Protein AF-A0AAW1V4U9-F1 (afdb_monomer_lite)

InterPro domains:
  IPR000967 Zinc finger, NF-X1-type [PF01422] (215-232)
  IPR000967 Zinc finger, NF-X1-type [PF01422] (268-286)
  IPR000967 Zinc finger, NF-X1-type [SM00438] (215-233)
  IPR000967 Zinc finger, NF-X1-type [SM00438] (268-287)
  IPR001841 Zinc finger, RING-type [PS50089] (108-170)
  IPR013083 Zinc finger, RING/FYVE/PHD-type [G3DSA:3.30.40.10] (103-189)
  IPR034078 Transcription factor NFX1 family [PTHR12360] (15-318)

Organism: NCBI:txid420089

Secondary structure (DSSP, 8-state):
-----PPPPPPTT-------------------THHHHHHHHHHHHHHHHHHHHHHHHHHHHHHHHHHHHHHHHHHHHHHHHHHSPPPHHHHHHHHHHHHHHSTT--B-TTT-PBPPTTS-EEE-TTT--EEEHHHHHHHHHHHHHHHHHHHHTS--SS-PPPEEE-TTT--EEEGGGS--S-B-TTSS-BSPPP-TTS-TT--SSB--PBPSS--S-B--SBS-SSPPPPP--EEEEEETTS-S--EEEEGGG-EE--SSB--PBPTTSS-B--SBS-SSSPPPP--EEEEE-TTSS-EEEEETT------S--------------

Structure (mmCIF, N/CA/C/O backbone):
data_AF-A0AAW1V4U9-F1
#
_entry.id   AF-A0AAW1V4U9-F1
#
loop_
_atom_site.group_PDB
_atom_site.id
_atom_site.type_symbol
_atom_site.label_atom_id
_atom_site.label_alt_id
_atom_site.label_comp_id
_atom_site.label_asym_id
_atom_site.label_entity_id
_atom_site.label_seq_id
_atom_site.pdbx_PDB_ins_code
_atom_site.Cartn_x
_atom_site.Cartn_y
_atom_site.Cartn_z
_atom_site.occupancy
_atom_site.B_iso_or_equiv
_atom_site.auth_seq_id
_atom_site.auth_comp_id
_atom_site.auth_asym_id
_atom_site.auth_atom_id
_atom_site.pdbx_PDB_model_num
ATOM 1 N N . MET A 1 1 ? -44.122 21.296 60.031 1.00 38.47 1 MET A N 1
ATOM 2 C CA . MET A 1 1 ? -43.586 20.509 58.896 1.00 38.47 1 MET A CA 1
ATOM 3 C C . MET A 1 1 ? -42.232 21.098 58.499 1.00 38.47 1 MET A C 1
ATOM 5 O O . MET A 1 1 ? -42.177 22.092 57.799 1.00 38.47 1 MET A O 1
ATOM 9 N N . ASN A 1 2 ? -41.176 20.748 59.235 1.00 38.84 2 ASN A N 1
ATOM 10 C CA . ASN A 1 2 ? -40.006 20.002 58.747 1.00 38.84 2 ASN A CA 1
ATOM 11 C C . ASN A 1 2 ? -39.560 20.309 57.309 1.00 38.84 2 ASN A C 1
ATOM 13 O O . ASN A 1 2 ? -40.112 19.750 56.368 1.00 38.84 2 ASN A O 1
ATOM 17 N N . ASN A 1 3 ? -38.436 21.020 57.165 1.00 36.16 3 ASN A N 1
ATOM 18 C CA . ASN A 1 3 ? -37.446 20.608 56.175 1.00 36.16 3 ASN A CA 1
ATOM 19 C C . ASN A 1 3 ? -36.016 20.861 56.680 1.00 36.16 3 ASN A C 1
ATOM 21 O O . ASN A 1 3 ? -35.619 21.985 56.973 1.00 36.16 3 ASN A O 1
ATOM 25 N N . ARG A 1 4 ? -35.266 19.766 56.840 1.00 37.62 4 ARG A N 1
ATOM 26 C CA . ARG A 1 4 ? -33.870 19.725 57.292 1.00 37.62 4 ARG A CA 1
ATOM 27 C C . ARG A 1 4 ? -32.953 20.095 56.122 1.00 37.62 4 ARG A C 1
ATOM 29 O O . ARG A 1 4 ? -32.998 19.443 55.082 1.00 37.62 4 ARG A O 1
ATOM 36 N N . HIS A 1 5 ? -32.050 21.054 56.308 1.00 42.91 5 HIS A N 1
ATOM 37 C CA . HIS A 1 5 ? -30.861 21.218 55.464 1.00 42.91 5 HIS A CA 1
ATOM 38 C C . HIS A 1 5 ? -29.619 20.775 56.248 1.00 42.91 5 HIS A C 1
ATOM 40 O O . HIS A 1 5 ? -29.347 21.264 57.341 1.00 42.91 5 HIS A O 1
ATOM 46 N N . LYS A 1 6 ? -28.898 19.785 55.704 1.00 46.75 6 LYS A N 1
ATOM 47 C CA . LYS A 1 6 ? -27.625 19.270 56.236 1.00 46.75 6 LYS A CA 1
ATOM 48 C C . LYS A 1 6 ? -26.490 20.277 55.967 1.00 46.75 6 LYS A C 1
ATOM 50 O O . LYS A 1 6 ? -26.430 20.804 54.857 1.00 46.75 6 LYS A O 1
ATOM 55 N N . PRO A 1 7 ? -25.546 20.491 56.903 1.00 45.81 7 PRO A N 1
ATOM 56 C CA . PRO A 1 7 ? -24.392 21.357 56.674 1.00 45.81 7 PRO A CA 1
ATOM 57 C C . PRO A 1 7 ? -23.284 20.661 55.859 1.00 45.81 7 PRO A C 1
ATOM 59 O O . PRO A 1 7 ? -23.007 19.471 56.031 1.00 45.81 7 PRO A O 1
ATOM 62 N N . LYS A 1 8 ? -22.641 21.431 54.967 1.00 48.03 8 LYS A N 1
ATOM 63 C CA . LYS A 1 8 ? -21.447 21.057 54.187 1.00 48.03 8 LYS A CA 1
ATOM 64 C C . LYS A 1 8 ? -20.220 20.945 55.109 1.00 48.03 8 LYS A C 1
ATOM 66 O O . LYS A 1 8 ? -20.023 21.794 55.973 1.00 48.03 8 LYS A O 1
ATOM 71 N N . LYS A 1 9 ? -19.386 19.916 54.915 1.00 44.12 9 LYS A N 1
ATOM 72 C CA . LYS A 1 9 ? -18.119 19.731 55.651 1.00 44.12 9 LYS A CA 1
ATOM 73 C C . LYS A 1 9 ? -17.062 20.755 55.190 1.00 44.12 9 LYS A C 1
ATOM 75 O O . LYS A 1 9 ? -16.967 20.985 53.984 1.00 44.12 9 LYS A O 1
ATOM 80 N N . PRO A 1 10 ? -16.262 21.342 56.100 1.00 44.38 10 PRO A N 1
ATOM 81 C CA . PRO A 1 10 ? -15.194 22.267 55.735 1.00 44.38 10 PRO A CA 1
ATOM 82 C C . PRO A 1 10 ? -13.952 21.539 55.188 1.00 44.38 10 PRO A C 1
ATOM 84 O O . PRO A 1 10 ? -13.640 20.415 55.580 1.00 44.38 10 PRO A O 1
ATOM 87 N N . ASN A 1 11 ? -13.274 22.207 54.253 1.00 43.62 11 ASN A N 1
ATOM 88 C CA . ASN A 1 11 ? -12.093 21.755 53.511 1.00 43.62 11 ASN A CA 1
ATOM 89 C C . ASN A 1 11 ? -10.848 21.640 54.433 1.00 43.62 11 ASN A C 1
ATOM 91 O O . ASN A 1 11 ? -10.626 22.565 55.217 1.00 43.62 11 ASN A O 1
ATOM 95 N N . PRO A 1 12 ? -10.015 20.576 54.357 1.00 44.22 12 PRO A N 1
ATOM 96 C CA . PRO A 1 12 ? -8.995 20.278 55.374 1.00 44.22 12 PRO A CA 1
ATOM 97 C C . PRO A 1 12 ? -7.686 21.076 55.263 1.00 44.22 12 PRO A C 1
ATOM 99 O O . PRO A 1 12 ? -6.787 20.861 56.066 1.00 44.22 12 PRO A O 1
ATOM 102 N N . TRP A 1 13 ? -7.538 21.955 54.270 1.00 40.38 13 TRP A N 1
ATOM 103 C CA . TRP A 1 13 ? -6.230 22.512 53.890 1.00 40.38 13 TRP A CA 1
ATOM 104 C C . TRP A 1 13 ? -5.968 23.958 54.316 1.00 40.38 13 TRP A C 1
ATOM 106 O O . TRP A 1 13 ? -5.066 24.597 53.786 1.00 40.38 13 TRP A O 1
ATOM 116 N N . ASN A 1 14 ? -6.715 24.492 55.285 1.00 45.38 14 ASN A N 1
ATOM 117 C CA . ASN A 1 14 ? -6.483 25.858 55.743 1.00 45.38 14 ASN A CA 1
ATOM 118 C C . ASN A 1 14 ? -6.443 25.951 57.269 1.00 45.38 14 ASN A C 1
ATOM 120 O O . ASN A 1 14 ? -7.491 25.911 57.911 1.00 45.38 14 ASN A O 1
ATOM 124 N N . LYS A 1 15 ? -5.231 26.073 57.824 1.00 38.88 15 LYS A N 1
ATOM 125 C CA . LYS A 1 15 ? -4.925 26.795 59.070 1.00 38.88 15 LYS A CA 1
ATOM 126 C C . LYS A 1 15 ? -3.413 26.988 59.178 1.00 38.88 15 LYS A C 1
ATOM 128 O O . LYS A 1 15 ? -2.681 26.115 59.629 1.00 38.88 15 LYS A O 1
ATOM 133 N N . ASN A 1 16 ? -2.982 28.156 58.724 1.00 37.47 16 ASN A N 1
ATOM 134 C CA . ASN A 1 16 ? -1.764 28.809 59.176 1.00 37.47 16 ASN A CA 1
ATOM 135 C C . ASN A 1 16 ? -2.153 29.813 60.273 1.00 37.47 16 ASN A C 1
ATOM 137 O O . ASN A 1 16 ? -3.224 30.400 60.139 1.00 37.47 16 ASN A O 1
ATOM 141 N N . THR A 1 17 ? -1.301 29.966 61.295 1.00 37.03 17 THR A N 1
ATOM 142 C CA . THR A 1 17 ? -1.151 31.060 62.292 1.00 37.03 17 THR A CA 1
ATOM 143 C C . THR A 1 17 ? -0.822 30.445 63.654 1.00 37.03 17 THR A C 1
ATOM 145 O O . THR A 1 17 ? -1.458 29.469 64.035 1.00 37.03 17 THR A O 1
ATOM 148 N N . ASP A 1 18 ? 0.012 30.978 64.531 1.00 35.62 18 ASP A N 1
ATOM 149 C CA . ASP A 1 18 ? 1.076 31.980 64.525 1.00 35.62 18 ASP A CA 1
ATOM 150 C C . ASP A 1 18 ? 1.645 31.917 65.969 1.00 35.62 18 ASP A C 1
ATOM 152 O O . ASP A 1 18 ? 0.965 31.498 66.906 1.00 35.62 18 ASP A O 1
ATOM 156 N N . SER A 1 19 ? 2.912 32.277 66.102 1.00 37.12 19 SER A N 1
ATOM 157 C CA . SER A 1 19 ? 3.730 32.583 67.287 1.00 37.12 19 SER A CA 1
ATOM 158 C C . SER A 1 19 ? 3.104 32.769 68.699 1.00 37.12 19 SER A C 1
ATOM 160 O O . SER A 1 19 ? 2.201 33.574 68.907 1.00 37.12 19 SER A O 1
ATOM 162 N N . ARG A 1 20 ? 3.749 32.172 69.729 1.00 32.84 20 ARG A N 1
ATOM 163 C CA . ARG A 1 20 ? 4.408 32.868 70.878 1.00 32.84 20 ARG A CA 1
ATOM 164 C C . ARG A 1 20 ? 5.035 31.896 71.903 1.00 32.84 20 ARG A C 1
ATOM 166 O O . ARG A 1 20 ? 4.451 30.877 72.249 1.00 32.84 20 ARG A O 1
ATOM 173 N N . GLN A 1 21 ? 6.234 32.249 72.382 1.00 37.84 21 GLN A N 1
ATOM 174 C CA . GLN A 1 21 ? 7.023 31.586 73.443 1.00 37.84 21 GLN A CA 1
ATOM 175 C C . GLN A 1 21 ? 6.424 31.787 74.856 1.00 37.84 21 GLN A C 1
ATOM 177 O O . GLN A 1 21 ? 5.598 32.686 75.032 1.00 37.84 21 GLN A O 1
ATOM 182 N N . PRO A 1 22 ? 6.901 31.041 75.882 1.00 40.88 22 PRO A N 1
ATOM 183 C CA . PRO A 1 22 ? 7.924 31.635 76.765 1.00 40.88 22 PRO A CA 1
ATOM 184 C C . PRO A 1 22 ? 9.034 30.691 77.311 1.00 40.88 22 PRO A C 1
ATOM 186 O O . PRO A 1 22 ? 8.833 29.507 77.544 1.00 40.88 22 PRO A O 1
ATOM 189 N N . ALA A 1 23 ? 10.203 31.312 77.528 1.00 34.19 23 ALA A N 1
ATOM 190 C CA . ALA A 1 23 ? 11.232 31.162 78.579 1.00 34.19 23 ALA A CA 1
ATOM 191 C C . ALA A 1 23 ? 11.779 29.789 79.076 1.00 34.19 23 ALA A C 1
ATOM 193 O O . ALA A 1 23 ? 11.154 29.073 79.844 1.00 34.19 23 ALA A O 1
ATOM 194 N N . LYS A 1 24 ? 13.065 29.576 78.737 1.00 40.16 24 LYS A N 1
ATOM 195 C CA . LYS A 1 24 ? 14.241 29.088 79.510 1.00 40.16 24 LYS A CA 1
ATOM 196 C C . LYS A 1 24 ? 14.052 28.223 80.779 1.00 40.16 24 LYS A C 1
ATOM 198 O O . LYS A 1 24 ? 13.666 28.750 81.814 1.00 40.16 24 LYS A O 1
ATOM 203 N N . THR A 1 25 ? 14.683 27.043 80.762 1.00 33.31 25 THR A N 1
ATOM 204 C CA . THR A 1 25 ? 15.708 26.605 81.743 1.00 33.31 25 THR A CA 1
ATOM 205 C C . THR A 1 25 ? 16.605 25.525 81.125 1.00 33.31 25 THR A C 1
ATOM 207 O O . THR A 1 25 ? 16.181 24.751 80.273 1.00 33.31 25 THR A O 1
ATOM 210 N N . ALA A 1 26 ? 17.884 25.548 81.496 1.00 41.25 26 ALA A N 1
ATOM 211 C CA . ALA A 1 26 ? 18.960 24.764 80.906 1.00 41.25 26 ALA A CA 1
ATOM 212 C C . ALA A 1 26 ? 19.032 23.332 81.461 1.00 41.25 26 ALA A C 1
ATOM 214 O O . ALA A 1 26 ? 18.950 23.140 82.670 1.00 41.25 26 ALA A O 1
ATOM 215 N N . ALA A 1 27 ? 19.312 22.360 80.591 1.00 34.38 27 ALA A N 1
ATOM 216 C CA . ALA A 1 27 ? 20.052 21.153 80.947 1.00 34.38 27 ALA A CA 1
ATOM 217 C C . ALA A 1 27 ? 20.747 20.594 79.698 1.00 34.38 27 ALA A C 1
ATOM 219 O O . ALA A 1 27 ? 20.169 20.462 78.623 1.00 34.38 27 ALA A O 1
ATOM 220 N N . ASN A 1 28 ? 22.033 20.340 79.872 1.00 38.31 28 ASN A N 1
ATOM 221 C CA . ASN A 1 28 ? 23.025 19.949 78.891 1.00 38.31 28 ASN A CA 1
ATOM 222 C C . ASN A 1 28 ? 22.978 18.427 78.689 1.00 38.31 28 ASN A C 1
ATOM 224 O O . ASN A 1 28 ? 23.197 17.713 79.664 1.00 38.31 28 ASN A O 1
ATOM 228 N N . THR A 1 29 ? 22.745 17.903 77.478 1.00 36.72 29 THR A N 1
ATOM 229 C CA . THR A 1 29 ? 23.246 16.562 77.108 1.00 36.72 29 THR A CA 1
ATOM 230 C C . THR A 1 29 ? 23.362 16.398 75.590 1.00 36.72 29 THR A C 1
ATOM 232 O O . THR A 1 29 ? 22.386 16.377 74.845 1.00 36.72 29 THR A O 1
ATOM 235 N N . SER A 1 30 ? 24.605 16.257 75.151 1.00 47.47 30 SER A N 1
ATOM 236 C CA . SER A 1 30 ? 25.061 15.680 73.889 1.00 47.47 30 SER A CA 1
ATOM 237 C C . SER A 1 30 ? 24.360 14.357 73.539 1.00 47.47 30 SER A C 1
ATOM 239 O O . SER A 1 30 ? 24.401 13.422 74.337 1.00 47.47 30 SER A O 1
ATOM 241 N N . GLY A 1 31 ? 23.805 14.224 72.326 1.00 39.81 31 GLY A N 1
ATOM 242 C CA . GLY A 1 31 ? 23.318 12.924 71.853 1.00 39.81 31 GLY A CA 1
ATOM 243 C C . GLY A 1 31 ? 22.657 12.899 70.471 1.00 39.81 31 GLY A C 1
ATOM 244 O O . GLY A 1 31 ? 21.506 13.286 70.311 1.00 39.81 31 GLY A O 1
ATOM 245 N N . SER A 1 32 ? 23.347 12.270 69.513 1.00 44.81 32 SER A N 1
ATOM 246 C CA . SER A 1 32 ? 22.796 11.530 68.359 1.00 44.81 32 SER A CA 1
ATOM 247 C C . SER A 1 32 ? 22.287 12.286 67.113 1.00 44.81 32 SER A C 1
ATOM 249 O O . SER A 1 32 ? 21.135 12.159 66.707 1.00 44.81 32 SER A O 1
ATOM 251 N N . ASN A 1 33 ? 23.213 12.871 66.343 1.00 49.75 33 ASN A N 1
ATOM 252 C CA . ASN A 1 33 ? 22.989 13.205 64.920 1.00 49.75 33 ASN A CA 1
ATOM 253 C C . ASN A 1 33 ? 22.906 11.955 63.996 1.00 49.75 33 ASN A C 1
ATOM 255 O O . ASN A 1 33 ? 22.923 12.051 62.777 1.00 49.75 33 ASN A O 1
ATOM 259 N N . VAL A 1 34 ? 22.829 10.752 64.581 1.00 54.25 34 VAL A N 1
ATOM 260 C CA . VAL A 1 34 ? 22.764 9.454 63.885 1.00 54.25 34 VAL A CA 1
ATOM 261 C C . VAL A 1 34 ? 21.310 9.055 63.573 1.00 54.25 34 VAL A C 1
ATOM 263 O O . VAL A 1 34 ? 21.060 8.255 62.676 1.00 54.25 34 VAL A O 1
ATOM 266 N N . SER A 1 35 ? 20.326 9.626 64.280 1.00 61.19 35 SER A N 1
ATOM 267 C CA . SER A 1 35 ? 18.928 9.165 64.239 1.00 61.19 35 SER A CA 1
ATOM 268 C C . SER A 1 35 ? 18.144 9.663 63.017 1.00 61.19 35 SER A C 1
ATOM 270 O O . SER A 1 35 ? 17.378 8.901 62.432 1.00 61.19 35 SER A O 1
ATOM 272 N N . SER A 1 36 ? 18.331 10.914 62.592 1.00 63.94 36 SER A N 1
ATOM 273 C CA . SER A 1 36 ? 17.636 11.505 61.433 1.00 63.94 36 SER A CA 1
ATOM 274 C C . SER A 1 36 ? 18.226 11.036 60.102 1.00 63.94 36 SER A C 1
ATOM 276 O O . SER A 1 36 ? 17.482 10.611 59.222 1.00 63.94 36 SER A O 1
ATOM 278 N N . GLU A 1 37 ? 19.555 11.035 59.988 1.00 79.69 37 GLU A N 1
ATOM 279 C CA . GLU A 1 37 ? 20.304 10.552 58.821 1.00 79.69 37 GLU A CA 1
ATOM 280 C C . GLU A 1 37 ? 20.004 9.069 58.537 1.00 79.69 37 GLU A C 1
ATOM 282 O O . GLU A 1 37 ? 19.750 8.675 57.399 1.00 79.69 37 GLU A O 1
ATOM 287 N N . SER A 1 38 ? 19.965 8.246 59.593 1.00 76.75 38 SER A N 1
ATOM 288 C CA . SER A 1 38 ? 19.609 6.826 59.505 1.00 76.75 38 SER A CA 1
ATOM 289 C C . SER A 1 38 ? 18.170 6.636 59.023 1.00 76.75 38 SER A C 1
ATOM 291 O O . SER A 1 38 ? 17.927 5.883 58.082 1.00 76.75 38 SER A O 1
ATOM 293 N N . LYS A 1 39 ? 17.214 7.390 59.583 1.00 82.56 39 LYS A N 1
ATOM 294 C CA . LYS A 1 39 ? 15.807 7.347 59.150 1.00 82.56 39 LYS A CA 1
ATOM 295 C C . LYS A 1 39 ? 15.631 7.790 57.697 1.00 82.56 39 LYS A C 1
ATOM 297 O O . LYS A 1 39 ? 14.819 7.204 56.985 1.00 82.56 39 LYS A O 1
ATOM 302 N N . PHE A 1 40 ? 16.394 8.785 57.246 1.00 83.50 40 PHE A N 1
ATOM 303 C CA . PHE A 1 40 ? 16.342 9.267 55.866 1.00 83.50 40 PHE A CA 1
ATOM 304 C C . PHE A 1 40 ? 16.909 8.234 54.884 1.00 83.50 40 PHE A C 1
ATOM 306 O O . PHE A 1 40 ? 16.279 7.937 53.870 1.00 83.50 40 PHE A O 1
ATOM 313 N N . LYS A 1 41 ? 18.044 7.608 55.225 1.00 86.50 41 LYS A N 1
ATOM 314 C CA . LYS A 1 41 ? 18.626 6.504 54.442 1.00 86.50 41 LYS A CA 1
ATOM 315 C C . LYS A 1 41 ? 17.699 5.293 54.385 1.00 86.50 41 LYS A C 1
ATOM 317 O O . LYS A 1 41 ? 17.564 4.677 53.331 1.00 86.50 41 LYS A O 1
ATOM 322 N N . ASP A 1 42 ? 17.017 4.978 55.482 1.00 87.62 42 ASP A N 1
ATOM 323 C CA . ASP A 1 42 ? 16.077 3.859 55.537 1.00 87.62 42 ASP A CA 1
ATOM 324 C C . ASP A 1 42 ? 14.806 4.135 54.708 1.00 87.62 42 ASP A C 1
ATOM 326 O O . ASP A 1 42 ? 14.313 3.257 53.997 1.00 87.62 42 ASP A O 1
ATOM 330 N N . ALA A 1 43 ? 14.316 5.380 54.706 1.00 83.06 43 ALA A N 1
ATOM 331 C CA . ALA A 1 43 ? 13.229 5.818 53.829 1.00 83.06 43 ALA A CA 1
ATOM 332 C C . ALA A 1 43 ? 13.636 5.801 5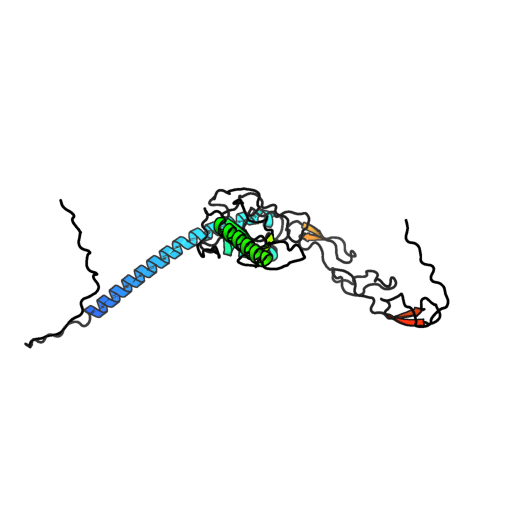2.344 1.00 83.06 43 ALA A C 1
ATOM 334 O O . ALA A 1 43 ? 12.878 5.310 51.506 1.00 83.06 43 ALA A O 1
ATOM 335 N N . GLN A 1 44 ? 14.848 6.260 52.017 1.00 86.62 44 GLN A N 1
ATOM 336 C CA . GLN A 1 44 ? 15.392 6.223 50.658 1.00 86.62 44 GLN A CA 1
ATOM 337 C C . GLN A 1 44 ? 15.547 4.785 50.155 1.00 86.62 44 GLN A C 1
ATOM 339 O O . GLN A 1 44 ? 15.163 4.487 49.026 1.00 86.62 44 GLN A O 1
ATOM 344 N N . LYS A 1 45 ? 16.040 3.876 51.003 1.00 91.81 45 LYS A N 1
ATOM 345 C CA . LYS A 1 45 ? 16.200 2.458 50.665 1.00 91.81 45 LYS A CA 1
ATOM 346 C C . LYS A 1 45 ? 14.852 1.771 50.444 1.00 91.81 45 LYS A C 1
ATOM 348 O O . LYS A 1 45 ? 14.721 0.973 49.520 1.00 91.81 45 LYS A O 1
ATOM 353 N N . LYS A 1 46 ? 13.827 2.118 51.231 1.00 88.75 46 LYS A N 1
ATOM 354 C CA . LYS A 1 46 ? 12.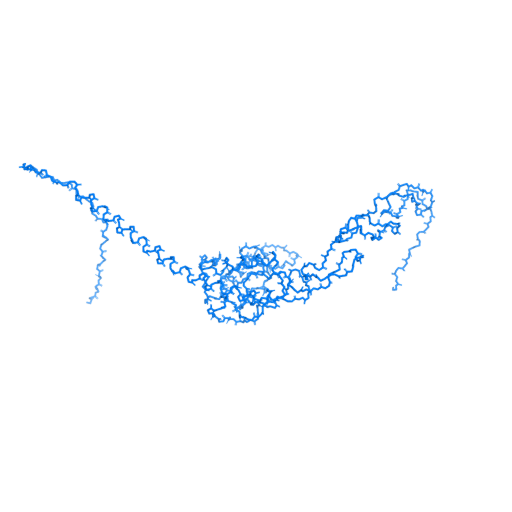449 1.630 51.032 1.00 88.75 46 LYS A CA 1
ATOM 355 C C . LYS A 1 46 ? 11.830 2.166 49.746 1.00 88.75 46 LYS A C 1
ATOM 357 O O . LYS A 1 46 ? 11.201 1.401 49.020 1.00 88.75 46 LYS A O 1
ATOM 362 N N . LEU A 1 47 ? 12.042 3.444 49.433 1.00 83.06 47 LEU A N 1
ATOM 363 C CA . LEU A 1 47 ? 11.576 4.034 48.180 1.00 83.06 47 LEU A CA 1
ATOM 364 C C . LEU A 1 47 ? 12.276 3.392 46.976 1.00 83.06 47 LEU A C 1
ATOM 366 O O . LEU A 1 47 ? 11.600 2.985 46.041 1.00 83.06 47 LEU A O 1
ATOM 370 N N . GLN A 1 48 ? 13.599 3.218 47.030 1.00 85.44 48 GLN A N 1
ATOM 371 C CA . GLN A 1 48 ? 14.369 2.531 45.989 1.00 85.44 48 GLN A CA 1
ATOM 372 C C . GLN A 1 48 ? 13.942 1.072 45.823 1.00 85.44 48 GLN A C 1
ATOM 374 O O . GLN A 1 48 ? 13.789 0.620 44.697 1.00 85.44 48 GLN A O 1
ATOM 379 N N . ALA A 1 49 ? 13.683 0.344 46.912 1.00 86.12 49 ALA A N 1
ATOM 380 C CA . ALA A 1 49 ? 13.176 -1.025 46.838 1.00 86.12 49 ALA A CA 1
ATOM 381 C C . ALA A 1 49 ? 11.756 -1.089 46.248 1.00 86.12 49 ALA A C 1
ATOM 383 O O . ALA A 1 49 ? 11.456 -1.997 45.480 1.00 86.12 49 ALA A O 1
ATOM 384 N N . SER A 1 50 ? 10.895 -0.116 46.564 1.00 80.12 50 SER A N 1
ATOM 385 C CA . SER A 1 50 ? 9.551 -0.003 45.983 1.00 80.12 50 SER A CA 1
ATOM 386 C C . SER A 1 50 ? 9.605 0.316 44.487 1.00 80.12 50 SER A C 1
ATOM 388 O O . SER A 1 50 ? 8.904 -0.313 43.698 1.00 80.12 50 SER A O 1
ATOM 390 N N . VAL A 1 51 ? 10.492 1.237 44.093 1.00 83.50 51 VAL A N 1
ATOM 391 C CA . VAL A 1 51 ? 10.772 1.573 42.691 1.00 83.50 51 VAL A CA 1
ATOM 392 C C . VAL A 1 51 ? 11.331 0.355 41.957 1.00 83.50 51 VAL A C 1
ATOM 394 O O . VAL A 1 51 ? 10.798 -0.003 40.917 1.00 83.50 51 VAL A O 1
ATOM 397 N N . GLN A 1 52 ? 12.315 -0.349 42.523 1.00 78.19 52 GLN A N 1
ATOM 398 C CA . GLN A 1 52 ? 12.884 -1.556 41.919 1.00 78.19 52 GLN A CA 1
ATOM 399 C C . GLN A 1 52 ? 11.849 -2.679 41.799 1.00 78.19 52 GLN A C 1
ATOM 401 O O . GLN A 1 52 ? 11.847 -3.410 40.814 1.00 78.19 52 GLN A O 1
ATOM 406 N N . LYS A 1 53 ? 10.946 -2.808 42.778 1.00 77.31 53 LYS A N 1
ATOM 407 C CA . LYS A 1 53 ? 9.844 -3.770 42.721 1.00 77.31 53 LYS A CA 1
ATOM 408 C C . LYS A 1 53 ? 8.847 -3.416 41.614 1.00 77.31 53 LYS A C 1
ATOM 410 O O . LYS A 1 53 ? 8.484 -4.306 40.858 1.00 77.31 53 LYS A O 1
ATOM 415 N N . HIS A 1 54 ? 8.456 -2.146 41.482 1.00 69.69 54 HIS A N 1
ATOM 416 C CA . HIS A 1 54 ? 7.566 -1.691 40.404 1.00 69.69 54 HIS A CA 1
ATOM 417 C C . HIS A 1 54 ? 8.218 -1.790 39.018 1.00 69.69 54 HIS A C 1
ATOM 419 O O . HIS A 1 54 ? 7.541 -2.150 38.062 1.00 69.69 54 HIS A O 1
ATOM 425 N N . ILE A 1 55 ? 9.522 -1.518 38.905 1.00 68.94 55 ILE A N 1
ATOM 426 C CA . ILE A 1 55 ? 10.288 -1.716 37.666 1.00 68.94 55 ILE A CA 1
ATOM 427 C C . ILE A 1 55 ? 10.319 -3.202 37.308 1.00 68.94 55 ILE A C 1
ATOM 429 O O . ILE A 1 55 ? 10.013 -3.555 36.179 1.00 68.94 55 ILE A O 1
ATOM 433 N N . LYS A 1 56 ? 10.584 -4.084 38.278 1.00 54.47 56 LYS A N 1
ATOM 434 C CA . LYS A 1 56 ? 10.612 -5.531 38.045 1.00 54.47 56 LYS A CA 1
ATOM 435 C C . LYS A 1 56 ? 9.231 -6.112 37.717 1.00 54.47 56 LYS A C 1
ATOM 437 O O . LYS A 1 56 ? 9.142 -7.013 36.896 1.00 54.47 56 LYS A O 1
ATOM 442 N N . GLU A 1 57 ? 8.156 -5.613 38.328 1.00 53.53 57 GLU A N 1
ATOM 443 C CA . GLU A 1 57 ? 6.776 -5.979 37.959 1.00 53.53 57 GLU A CA 1
ATOM 444 C C . GLU A 1 57 ? 6.421 -5.494 36.542 1.00 53.53 57 GLU A C 1
ATOM 446 O O . GLU A 1 57 ? 5.752 -6.212 35.802 1.00 53.53 57 GLU A O 1
ATOM 451 N N . TYR A 1 58 ? 6.915 -4.320 36.134 1.00 55.78 58 TYR A N 1
ATOM 452 C CA . TYR A 1 58 ? 6.769 -3.805 34.770 1.00 55.78 58 TYR A CA 1
ATOM 453 C C . TYR A 1 58 ? 7.581 -4.622 33.745 1.00 55.78 58 TYR A C 1
ATOM 455 O O . TYR A 1 58 ? 7.051 -4.979 32.697 1.00 55.78 58 TYR A O 1
ATOM 463 N N . GLU A 1 59 ? 8.828 -4.987 34.060 1.00 48.78 59 GLU A N 1
ATOM 464 C CA . GLU A 1 59 ? 9.705 -5.812 33.211 1.00 48.78 59 GLU A CA 1
ATOM 465 C C . GLU A 1 59 ? 9.206 -7.262 33.100 1.00 48.78 59 GLU A C 1
ATOM 467 O O . GLU A 1 59 ? 9.077 -7.789 31.999 1.00 48.78 59 GLU A O 1
ATOM 472 N N . SER A 1 60 ? 8.803 -7.883 34.212 1.00 40.88 60 SER A N 1
ATOM 473 C CA . SER A 1 60 ? 8.308 -9.268 34.228 1.00 40.88 60 SER A CA 1
ATOM 474 C C . SER A 1 60 ? 6.951 -9.435 33.530 1.00 40.88 60 SER A C 1
ATOM 476 O O . SER A 1 60 ? 6.622 -10.536 33.106 1.00 40.88 60 SER A O 1
ATOM 478 N N . SER A 1 61 ? 6.162 -8.364 33.392 1.00 41.56 61 SER A N 1
ATOM 479 C CA . SER A 1 61 ? 4.946 -8.344 32.565 1.00 41.56 61 SER A CA 1
ATOM 480 C C . SER A 1 61 ? 5.237 -8.032 31.090 1.00 41.56 61 SER A C 1
ATOM 482 O O . SER A 1 61 ? 4.402 -8.323 30.236 1.00 41.56 61 SER A O 1
ATOM 484 N N . SER A 1 62 ? 6.385 -7.418 30.792 1.00 46.66 62 SER A N 1
ATOM 485 C CA . SER A 1 62 ? 6.788 -6.995 29.448 1.00 46.66 62 SER A CA 1
ATOM 486 C C . SER A 1 62 ? 7.383 -8.144 28.631 1.00 46.66 62 SER A C 1
ATOM 488 O O . SER A 1 62 ? 7.158 -8.207 27.425 1.00 46.66 62 SER A O 1
ATOM 490 N N . GLU A 1 63 ? 8.127 -9.054 29.262 1.00 48.03 63 GLU A N 1
ATOM 491 C CA . GLU A 1 63 ? 8.802 -10.166 28.570 1.00 48.03 63 GLU A CA 1
ATOM 492 C C . GLU A 1 63 ? 7.806 -11.215 28.034 1.00 48.03 63 GLU A C 1
ATOM 494 O O . GLU A 1 63 ? 7.940 -11.696 26.910 1.00 48.03 63 GLU A O 1
ATOM 499 N N . GLU A 1 64 ? 6.747 -11.512 28.789 1.00 50.16 64 GLU A N 1
ATOM 500 C CA . GLU A 1 64 ? 5.706 -12.484 28.415 1.00 50.16 64 GLU A CA 1
ATOM 501 C C . GLU A 1 64 ? 4.858 -11.996 27.216 1.00 50.16 64 GLU A C 1
ATOM 503 O O . GLU A 1 64 ? 4.497 -12.765 26.315 1.00 50.16 64 GLU A O 1
ATOM 508 N N . GLU A 1 65 ? 4.549 -10.692 27.168 1.00 56.16 65 GLU A N 1
ATOM 509 C CA . GLU A 1 65 ? 3.787 -10.091 26.066 1.00 56.16 65 GLU A CA 1
ATOM 510 C C . GLU A 1 65 ? 4.613 -9.998 24.771 1.00 56.16 65 GLU A C 1
ATOM 512 O O . GLU A 1 65 ? 4.062 -10.190 23.678 1.00 56.16 65 GLU A O 1
ATOM 517 N N . ASP A 1 66 ? 5.927 -9.782 24.871 1.00 61.62 66 ASP A N 1
ATOM 518 C CA . ASP A 1 66 ? 6.842 -9.714 23.724 1.00 61.62 66 ASP A CA 1
ATOM 519 C C . ASP A 1 66 ? 7.030 -11.089 23.049 1.00 61.62 66 ASP A C 1
ATOM 521 O O . ASP A 1 66 ? 6.914 -11.229 21.823 1.00 61.62 66 ASP A O 1
ATOM 525 N N . VAL A 1 67 ? 7.174 -12.153 23.851 1.00 65.44 67 VAL A N 1
ATOM 526 C CA . VAL A 1 67 ? 7.221 -13.538 23.346 1.00 65.44 67 VAL A CA 1
ATOM 527 C C . VAL A 1 67 ? 5.924 -13.895 22.614 1.00 65.44 67 VAL A C 1
ATOM 529 O O . VAL A 1 67 ? 5.957 -14.439 21.506 1.00 65.44 67 VAL A O 1
ATOM 532 N N . SER A 1 68 ? 4.766 -13.529 23.176 1.00 78.50 68 SER A N 1
ATOM 533 C CA . SER A 1 68 ? 3.470 -13.784 22.532 1.00 78.50 68 SER A CA 1
ATOM 534 C C . SER A 1 68 ? 3.317 -13.046 21.192 1.00 78.50 68 SER A C 1
ATOM 536 O O . SER A 1 68 ? 2.787 -13.601 20.225 1.00 78.50 68 SER A O 1
ATOM 538 N N . THR A 1 69 ? 3.839 -11.820 21.104 1.00 85.31 69 THR A N 1
ATOM 539 C CA . THR A 1 69 ? 3.784 -10.988 19.896 1.00 85.31 69 THR A CA 1
ATOM 540 C C . THR A 1 69 ? 4.668 -11.560 18.794 1.00 85.31 69 THR A C 1
ATOM 542 O O . THR A 1 69 ? 4.239 -11.654 17.641 1.00 85.31 69 THR A O 1
ATOM 545 N N . SER A 1 70 ? 5.865 -12.023 19.152 1.00 87.94 70 SER A N 1
ATOM 546 C CA . SER A 1 70 ? 6.794 -12.674 18.226 1.00 87.94 70 SER A CA 1
ATOM 547 C C . SER A 1 70 ? 6.183 -13.928 17.588 1.00 87.94 70 SER A C 1
ATOM 549 O O . SER A 1 70 ? 6.194 -14.057 16.363 1.00 87.94 70 SER A O 1
ATOM 551 N N . ILE A 1 71 ? 5.517 -14.778 18.382 1.00 91.25 71 ILE A N 1
ATOM 552 C CA . ILE A 1 71 ? 4.807 -15.974 17.885 1.00 91.25 71 ILE A CA 1
ATOM 553 C C . ILE A 1 71 ? 3.708 -15.600 16.877 1.00 91.25 71 ILE A C 1
ATOM 555 O O . ILE A 1 71 ? 3.528 -16.270 15.855 1.00 91.25 71 ILE A O 1
ATOM 559 N N . VAL A 1 72 ? 2.948 -14.532 17.144 1.00 92.50 72 VAL A N 1
ATOM 560 C CA . VAL A 1 72 ? 1.904 -14.057 16.221 1.00 92.50 72 VAL A CA 1
ATOM 561 C C . VAL A 1 72 ? 2.518 -13.583 14.902 1.00 92.50 72 VAL A C 1
ATOM 563 O O . VAL A 1 72 ? 1.991 -13.908 13.836 1.00 92.50 72 VAL A O 1
ATOM 566 N N . ILE A 1 73 ? 3.632 -12.849 14.949 1.00 92.69 73 ILE A N 1
ATOM 567 C CA . ILE A 1 73 ? 4.319 -12.348 13.750 1.00 92.69 73 ILE A CA 1
ATOM 568 C C . ILE A 1 73 ? 4.846 -13.505 12.903 1.00 92.69 73 ILE A C 1
ATOM 570 O O . ILE A 1 73 ? 4.585 -13.531 11.700 1.00 92.69 73 ILE A O 1
ATOM 574 N N . GLU A 1 74 ? 5.505 -14.486 13.520 1.00 92.50 74 GLU A N 1
ATOM 575 C CA . GLU A 1 74 ? 5.996 -15.687 12.836 1.00 92.50 74 GLU A CA 1
ATOM 576 C C . GLU A 1 74 ? 4.865 -16.431 12.118 1.00 92.50 74 GLU A C 1
ATOM 578 O O . GLU A 1 74 ? 4.989 -16.773 10.939 1.00 92.50 74 GLU A O 1
ATOM 583 N N . LYS A 1 75 ? 3.709 -16.595 12.776 1.00 93.62 75 LYS A N 1
ATOM 584 C CA . LYS A 1 75 ? 2.519 -17.194 12.152 1.00 93.62 75 LYS A CA 1
ATOM 585 C C . LYS A 1 75 ? 2.002 -16.390 10.964 1.00 93.62 75 LYS A C 1
ATOM 587 O O . LYS A 1 75 ? 1.598 -16.981 9.964 1.00 93.62 75 LYS A O 1
ATOM 592 N N . ILE A 1 76 ? 2.006 -15.059 11.049 1.00 95.06 76 ILE A N 1
ATOM 593 C CA . ILE A 1 76 ? 1.542 -14.193 9.957 1.00 95.06 76 ILE A CA 1
ATOM 594 C C . ILE A 1 76 ? 2.391 -14.387 8.699 1.00 95.06 76 ILE A C 1
ATOM 596 O O . ILE A 1 76 ? 1.834 -14.431 7.598 1.00 95.06 76 ILE A O 1
ATOM 600 N N . ILE A 1 77 ? 3.712 -14.504 8.850 1.00 93.69 77 ILE A N 1
ATOM 601 C CA . ILE A 1 77 ? 4.655 -14.559 7.724 1.00 93.69 77 ILE A CA 1
ATOM 602 C C . ILE A 1 77 ? 5.015 -15.982 7.275 1.00 93.69 77 ILE A C 1
ATOM 604 O O . ILE A 1 77 ? 5.621 -16.123 6.216 1.00 93.69 77 ILE A O 1
ATOM 608 N N . ALA A 1 78 ? 4.623 -17.027 8.009 1.00 92.12 78 ALA A N 1
ATOM 609 C CA . ALA A 1 78 ? 5.017 -18.415 7.741 1.00 92.12 78 ALA A CA 1
ATOM 610 C C . ALA A 1 78 ? 4.821 -18.844 6.272 1.00 92.12 78 ALA A C 1
ATOM 612 O O . ALA A 1 78 ? 5.756 -19.283 5.610 1.00 92.12 78 ALA A O 1
ATOM 613 N N . ASN A 1 79 ? 3.632 -18.620 5.704 1.00 90.75 79 ASN A N 1
ATOM 614 C CA . ASN A 1 79 ? 3.352 -18.976 4.305 1.00 90.75 79 ASN A CA 1
ATOM 615 C C . ASN A 1 79 ? 4.237 -18.214 3.302 1.00 90.75 79 ASN A C 1
ATOM 617 O O . ASN A 1 79 ? 4.548 -18.709 2.217 1.00 90.75 79 ASN A O 1
ATOM 621 N N . TYR A 1 80 ? 4.628 -16.986 3.647 1.00 90.81 80 TYR A N 1
ATOM 622 C CA . TYR A 1 80 ? 5.489 -16.162 2.807 1.00 90.81 80 TYR A CA 1
ATOM 623 C C . TYR A 1 80 ? 6.916 -16.709 2.771 1.00 90.81 80 TYR A C 1
ATOM 625 O O . TYR A 1 80 ? 7.501 -16.807 1.691 1.00 90.81 80 TYR A O 1
ATOM 633 N N . THR A 1 81 ? 7.467 -17.072 3.932 1.00 87.44 81 THR A N 1
ATOM 634 C CA . THR A 1 81 ? 8.840 -17.581 4.054 1.00 87.44 81 THR A CA 1
ATOM 635 C C . THR A 1 81 ? 8.977 -18.991 3.485 1.00 87.44 81 THR A C 1
ATOM 637 O O . THR A 1 81 ? 9.988 -19.290 2.857 1.00 87.44 81 THR A O 1
ATOM 640 N N . SER A 1 82 ? 7.939 -19.831 3.582 1.00 85.94 82 SER A N 1
ATOM 641 C CA . SER A 1 82 ? 7.930 -21.153 2.935 1.00 85.94 82 SER A CA 1
ATOM 642 C C . SER A 1 82 ? 7.939 -21.083 1.404 1.00 85.94 82 SER A C 1
ATOM 644 O O . SER A 1 82 ? 8.441 -21.991 0.750 1.00 85.94 82 SER A O 1
ATOM 646 N N . THR A 1 83 ? 7.399 -20.010 0.819 1.00 80.38 83 THR A N 1
ATOM 647 C CA . THR A 1 83 ? 7.287 -19.860 -0.643 1.00 80.38 83 THR A CA 1
ATOM 648 C C . THR A 1 83 ? 8.562 -19.274 -1.276 1.00 80.38 83 THR A C 1
ATOM 650 O O . THR A 1 83 ? 8.737 -19.349 -2.492 1.00 80.38 83 THR A O 1
ATOM 653 N N . GLY A 1 84 ? 9.490 -18.719 -0.485 1.00 68.56 84 GLY A N 1
ATOM 654 C CA . GLY A 1 84 ? 10.781 -18.253 -0.998 1.00 68.56 84 GLY A CA 1
ATOM 655 C C . GLY A 1 84 ? 11.720 -17.662 0.059 1.00 68.56 84 GLY A C 1
ATOM 656 O O . GLY A 1 84 ? 11.289 -17.175 1.097 1.00 68.56 84 GLY A O 1
ATOM 657 N N . SER A 1 85 ? 13.020 -17.610 -0.254 1.00 62.09 85 SER A N 1
ATOM 658 C CA . SER A 1 85 ? 14.101 -17.163 0.655 1.00 62.09 85 SER A CA 1
ATOM 659 C C . SER A 1 85 ? 13.951 -15.704 1.131 1.00 62.09 85 SER A C 1
ATOM 661 O O . SER A 1 85 ? 13.603 -14.882 0.282 1.00 62.09 85 SER A O 1
ATOM 663 N N . PRO A 1 86 ? 14.201 -15.341 2.407 1.00 59.03 86 PRO A N 1
ATOM 664 C CA . PRO A 1 86 ? 13.938 -14.003 2.952 1.00 59.03 86 PRO A CA 1
ATOM 665 C C . PRO A 1 86 ? 14.468 -12.881 2.048 1.00 59.03 86 PRO A C 1
ATOM 667 O O . PRO A 1 86 ? 15.636 -12.865 1.672 1.00 59.03 86 PRO A O 1
ATOM 670 N N . ASN A 1 87 ? 13.591 -11.957 1.656 1.00 65.00 87 ASN A N 1
ATOM 671 C CA . ASN A 1 87 ? 13.949 -10.779 0.862 1.00 65.00 87 ASN A CA 1
ATOM 672 C C . ASN A 1 87 ? 13.972 -9.569 1.803 1.00 65.00 87 ASN A C 1
ATOM 674 O O . ASN A 1 87 ? 13.083 -9.457 2.644 1.00 65.00 87 ASN A O 1
ATOM 678 N N . GLU A 1 88 ? 14.916 -8.645 1.620 1.00 62.16 88 GLU A N 1
ATOM 679 C CA . GLU A 1 88 ? 14.996 -7.346 2.314 1.00 62.16 88 GLU A CA 1
ATOM 680 C C . GLU A 1 88 ? 13.647 -6.596 2.331 1.00 62.16 88 GLU A C 1
ATOM 682 O O . GLU A 1 88 ? 13.286 -5.916 3.290 1.00 62.16 88 GLU A O 1
ATOM 687 N N . LYS A 1 89 ? 12.818 -6.791 1.296 1.00 66.88 89 LYS A N 1
ATOM 688 C CA . LYS A 1 89 ? 11.485 -6.178 1.206 1.00 66.88 89 LYS A CA 1
ATOM 689 C C . LYS A 1 89 ? 10.437 -6.774 2.170 1.00 66.88 89 LYS A C 1
ATOM 691 O O . LYS A 1 89 ? 9.388 -6.158 2.350 1.00 66.88 89 LYS A O 1
ATOM 696 N N . LEU A 1 90 ? 10.689 -7.934 2.789 1.00 82.12 90 LEU A N 1
ATOM 697 C CA . LEU A 1 90 ? 9.854 -8.485 3.872 1.00 82.12 90 LEU A CA 1
ATOM 698 C C . LEU A 1 90 ? 10.081 -7.727 5.188 1.00 82.12 90 LEU A C 1
ATOM 700 O O . LEU A 1 90 ? 9.128 -7.490 5.930 1.00 82.12 90 LEU A O 1
ATOM 704 N N . THR A 1 91 ? 11.314 -7.268 5.424 1.00 82.94 91 THR A N 1
ATOM 705 C CA . THR A 1 91 ? 11.735 -6.600 6.662 1.00 82.94 91 THR A CA 1
ATOM 706 C C . THR A 1 91 ? 10.860 -5.392 6.989 1.00 82.94 91 THR A C 1
ATOM 708 O O . THR A 1 91 ? 10.499 -5.184 8.141 1.00 82.94 91 THR A O 1
ATOM 711 N N . ARG A 1 92 ? 10.418 -4.624 5.984 1.00 86.88 92 ARG A N 1
ATOM 712 C CA . ARG A 1 92 ? 9.507 -3.485 6.203 1.00 86.88 92 ARG A CA 1
ATOM 713 C C . ARG A 1 92 ? 8.152 -3.909 6.776 1.00 86.88 92 ARG A C 1
ATOM 715 O O . ARG A 1 92 ? 7.623 -3.219 7.645 1.00 86.88 92 ARG A O 1
ATOM 722 N N . THR A 1 93 ? 7.570 -4.996 6.271 1.00 90.50 93 THR A N 1
ATOM 723 C CA . THR A 1 93 ? 6.295 -5.507 6.789 1.00 90.50 93 THR A CA 1
ATOM 724 C C . THR A 1 93 ? 6.489 -6.062 8.195 1.00 90.50 93 THR A C 1
ATOM 726 O O . THR A 1 93 ? 5.691 -5.744 9.067 1.00 90.50 93 THR A O 1
ATOM 729 N N . GLU A 1 94 ? 7.560 -6.815 8.445 1.00 90.50 94 GLU A N 1
ATOM 730 C CA . GLU A 1 94 ? 7.873 -7.338 9.781 1.00 90.50 94 GLU A CA 1
ATOM 731 C C . GLU A 1 94 ? 8.067 -6.229 10.817 1.00 90.50 94 GLU A C 1
ATOM 733 O O . GLU A 1 94 ? 7.473 -6.301 11.889 1.00 90.50 94 GLU A O 1
ATOM 738 N N . LEU A 1 95 ? 8.831 -5.181 10.493 1.00 89.81 95 LEU A N 1
ATOM 739 C CA . LEU A 1 95 ? 9.012 -4.020 11.372 1.00 89.81 95 LEU A CA 1
ATOM 740 C C . LEU A 1 95 ? 7.673 -3.350 11.683 1.00 89.81 95 LEU A C 1
ATOM 742 O O . LEU A 1 95 ? 7.356 -3.120 12.844 1.00 89.81 95 LEU A O 1
ATOM 746 N N . TYR A 1 96 ? 6.836 -3.129 10.665 1.00 91.81 96 TYR A N 1
ATOM 747 C CA . TYR A 1 96 ? 5.506 -2.562 10.881 1.00 91.81 96 TYR A CA 1
ATOM 748 C C . TYR A 1 96 ? 4.642 -3.437 11.803 1.00 91.81 96 TYR A C 1
ATOM 750 O O . TYR A 1 96 ? 3.906 -2.907 12.637 1.00 91.81 96 TYR A O 1
ATOM 758 N N . LEU A 1 97 ? 4.710 -4.765 11.660 1.00 92.81 97 LEU A N 1
ATOM 759 C CA . LEU A 1 97 ? 3.990 -5.696 12.530 1.00 92.81 97 LEU A CA 1
ATOM 760 C C . LEU A 1 97 ? 4.506 -5.630 13.969 1.00 92.81 97 LEU A C 1
ATOM 762 O O . LEU A 1 97 ? 3.683 -5.540 14.876 1.00 92.81 97 LEU A O 1
ATOM 766 N N . LYS A 1 98 ? 5.829 -5.618 14.172 1.00 90.69 98 LYS A N 1
ATOM 767 C CA . LYS A 1 98 ? 6.450 -5.465 15.498 1.00 90.69 98 LYS A CA 1
ATOM 768 C C . LYS A 1 98 ? 5.991 -4.175 16.166 1.00 90.69 98 LYS A C 1
ATOM 770 O O . LYS A 1 98 ? 5.450 -4.223 17.268 1.00 90.69 98 LYS A O 1
ATOM 775 N N . ASP A 1 99 ? 6.088 -3.055 15.455 1.00 89.62 99 ASP A N 1
ATOM 776 C CA . ASP A 1 99 ? 5.699 -1.744 15.974 1.00 89.62 99 ASP A CA 1
ATOM 777 C C . ASP A 1 99 ? 4.208 -1.697 16.309 1.00 89.62 99 ASP A C 1
ATOM 779 O O . ASP A 1 99 ? 3.813 -1.160 17.332 1.00 89.62 99 ASP A O 1
ATOM 783 N N . THR A 1 100 ? 3.358 -2.272 15.458 1.00 90.06 100 THR A N 1
ATOM 784 C CA . THR A 1 100 ? 1.899 -2.179 15.603 1.00 90.06 100 THR A CA 1
ATOM 785 C C . THR A 1 100 ? 1.339 -3.108 16.676 1.00 90.06 100 THR A C 1
ATOM 787 O O . THR A 1 100 ? 0.375 -2.751 17.358 1.00 90.06 100 THR A O 1
ATOM 790 N N . LEU A 1 101 ? 1.886 -4.321 16.778 1.00 88.75 101 LEU A N 1
ATOM 791 C CA . LEU A 1 101 ? 1.403 -5.353 17.696 1.00 88.75 101 LEU A CA 1
ATOM 792 C C . LEU A 1 101 ? 2.003 -5.221 19.098 1.00 88.75 101 LEU A C 1
ATOM 794 O O . LEU A 1 101 ? 1.451 -5.799 20.033 1.00 88.75 101 LEU A O 1
ATOM 798 N N . SER A 1 102 ? 3.066 -4.425 19.246 1.00 85.50 102 SER A N 1
ATOM 799 C CA . SER A 1 102 ? 3.628 -4.064 20.544 1.00 85.50 102 SER A CA 1
ATOM 800 C C . SER A 1 102 ? 2.555 -3.494 21.488 1.00 85.50 102 SER A C 1
ATOM 802 O O . SER A 1 102 ? 1.709 -2.688 21.068 1.00 85.50 102 SER A O 1
ATOM 804 N N . PRO A 1 103 ? 2.565 -3.874 22.777 1.00 74.12 103 PRO A N 1
ATOM 805 C CA . PRO A 1 103 ? 1.596 -3.391 23.752 1.00 74.12 103 PRO A CA 1
ATOM 806 C C . PRO A 1 103 ? 1.514 -1.861 23.794 1.00 74.12 103 PRO A C 1
ATOM 808 O O . PRO A 1 103 ? 2.511 -1.154 23.905 1.00 74.12 103 PRO A O 1
ATOM 811 N N . GLY A 1 104 ? 0.297 -1.321 23.699 1.00 72.44 104 GLY A N 1
ATOM 812 C CA . GLY A 1 104 ? 0.062 0.124 23.784 1.00 72.44 104 GLY A CA 1
ATOM 813 C C . GLY A 1 104 ? 0.523 0.951 22.577 1.00 72.44 104 GLY A C 1
ATOM 814 O O . GLY A 1 104 ? 0.360 2.169 22.616 1.00 72.44 104 GLY A O 1
ATOM 815 N N . ALA A 1 105 ? 1.025 0.326 21.508 1.00 79.38 105 ALA A N 1
ATOM 816 C CA . ALA A 1 105 ? 1.529 1.040 20.336 1.00 79.38 105 ALA A CA 1
ATOM 817 C C . ALA A 1 105 ? 0.440 1.730 19.502 1.00 79.38 105 ALA A C 1
ATOM 819 O O . ALA A 1 105 ? 0.707 2.695 18.784 1.00 79.38 105 ALA A O 1
ATOM 820 N N . THR A 1 106 ? -0.806 1.259 19.598 1.00 87.56 106 THR A N 1
ATOM 821 C CA . THR A 1 106 ? -1.901 1.787 18.786 1.00 87.56 106 THR A CA 1
ATOM 822 C C . THR A 1 106 ? -2.785 2.754 19.572 1.00 87.56 106 THR A C 1
ATOM 824 O O . THR A 1 106 ? -3.530 2.368 20.477 1.00 87.56 106 THR A O 1
ATOM 827 N N . THR A 1 107 ? -2.763 4.024 19.167 1.00 93.38 107 THR A N 1
ATOM 828 C CA . THR A 1 107 ? -3.667 5.074 19.650 1.00 93.38 107 THR A CA 1
ATOM 829 C C . THR A 1 107 ? -4.502 5.632 18.502 1.00 93.38 107 THR A C 1
ATOM 831 O O . THR A 1 107 ? -4.039 5.780 17.371 1.00 93.38 107 THR A O 1
ATOM 834 N N . CYS A 1 108 ? -5.767 5.933 18.782 1.00 96.06 108 CYS A N 1
ATOM 835 C CA . CYS A 1 108 ? -6.648 6.572 17.815 1.00 96.06 108 CYS A CA 1
ATOM 836 C C . CYS A 1 108 ? -6.341 8.073 17.782 1.00 96.06 108 CYS A C 1
ATOM 838 O O . CYS A 1 108 ? -6.563 8.764 18.772 1.00 96.06 108 CYS A O 1
ATOM 840 N N . LEU A 1 109 ? -5.891 8.612 16.645 1.00 95.56 109 LEU A N 1
ATOM 841 C CA . LEU A 1 109 ? -5.488 10.029 16.553 1.00 95.56 109 LEU A CA 1
ATOM 842 C C . LEU A 1 109 ? -6.660 11.029 16.617 1.00 95.56 109 LEU A C 1
ATOM 844 O O . LEU A 1 109 ? -6.430 12.232 16.625 1.00 95.56 109 LEU A O 1
ATOM 848 N N . ILE A 1 110 ? -7.909 10.552 16.649 1.00 97.19 110 ILE A N 1
ATOM 849 C CA . ILE A 1 110 ? -9.099 11.407 16.780 1.00 97.19 110 ILE A CA 1
ATOM 850 C C . ILE A 1 110 ? -9.454 11.621 18.257 1.00 97.19 110 ILE A C 1
ATOM 852 O O . ILE A 1 110 ? -9.704 12.747 18.670 1.00 97.19 110 ILE A O 1
ATOM 856 N N . CYS A 1 111 ? -9.493 10.552 19.059 1.00 97.19 111 CYS A N 1
ATOM 857 C CA . CYS A 1 111 ? -9.852 10.628 20.483 1.00 97.19 111 CYS A CA 1
ATOM 858 C C . CYS A 1 111 ? -8.648 10.521 21.429 1.00 97.19 111 CYS A C 1
ATOM 860 O O . CYS A 1 111 ? -8.822 10.578 22.643 1.00 97.19 111 CYS A O 1
ATOM 862 N N . ILE A 1 112 ? -7.444 10.306 20.887 1.00 94.44 112 ILE A N 1
ATOM 863 C CA . ILE A 1 112 ? -6.161 10.183 21.603 1.00 94.44 112 ILE A CA 1
ATOM 864 C C . ILE A 1 112 ? -6.161 9.012 22.616 1.00 94.44 112 ILE A C 1
ATOM 866 O O . ILE A 1 112 ? -5.251 8.834 23.418 1.00 94.44 112 ILE A O 1
ATOM 870 N N . SER A 1 113 ? -7.171 8.143 22.552 1.00 94.69 113 SER A N 1
ATOM 871 C CA . SER A 1 113 ? -7.302 6.975 23.421 1.00 94.69 113 SER A CA 1
ATOM 872 C C . SER A 1 113 ? -6.615 5.755 22.807 1.00 94.69 113 SER A C 1
ATOM 874 O O . SER A 1 113 ? -6.546 5.612 21.581 1.00 94.69 113 SER A O 1
ATOM 876 N N . LYS A 1 114 ? -6.128 4.851 23.665 1.00 92.62 114 LYS A N 1
ATOM 877 C CA . LYS A 1 114 ? -5.596 3.546 23.243 1.00 92.62 114 LYS A CA 1
ATOM 878 C C . LYS A 1 114 ? -6.684 2.742 22.530 1.00 92.62 114 LYS A C 1
ATOM 880 O O . LYS A 1 114 ? -7.832 2.738 22.971 1.00 92.62 114 LYS A O 1
ATOM 885 N N . VAL A 1 115 ? -6.307 2.062 21.452 1.00 92.75 115 VAL A N 1
ATOM 886 C CA . VAL A 1 115 ? -7.178 1.111 20.756 1.00 92.75 115 VAL A CA 1
ATOM 887 C C . VAL A 1 115 ? -6.989 -0.262 21.392 1.00 92.75 115 VAL A C 1
ATOM 889 O O . VAL A 1 115 ? -5.878 -0.790 21.428 1.00 92.75 115 VAL A O 1
ATOM 892 N N . LYS A 1 116 ? -8.065 -0.814 21.942 1.00 89.88 116 LYS A N 1
ATOM 893 C CA . LYS A 1 116 ? -8.091 -2.114 22.612 1.00 89.88 116 LYS A CA 1
ATOM 894 C C . LYS A 1 116 ? -8.329 -3.243 21.617 1.00 89.88 116 LYS A C 1
ATOM 896 O O . LYS A 1 116 ? -8.807 -3.025 20.510 1.00 89.88 116 LYS A O 1
ATOM 901 N N . ARG A 1 117 ? -8.052 -4.476 22.044 1.00 88.00 117 ARG A N 1
ATOM 902 C CA . ARG A 1 117 ? -8.214 -5.687 21.220 1.00 88.00 117 ARG A CA 1
ATOM 903 C C . ARG A 1 117 ? -9.682 -5.975 20.865 1.00 88.00 117 ARG A C 1
ATOM 905 O O . ARG A 1 117 ? -9.947 -6.565 19.822 1.00 88.00 117 ARG A O 1
ATOM 912 N N . ASP A 1 118 ? -10.607 -5.555 21.723 1.00 87.56 118 ASP A N 1
ATOM 913 C CA . ASP A 1 118 ? -12.064 -5.685 21.594 1.00 87.56 118 ASP A CA 1
ATOM 914 C C . ASP A 1 118 ? -12.739 -4.492 20.894 1.00 87.56 118 ASP A C 1
ATOM 916 O O . ASP A 1 118 ? -13.925 -4.560 20.563 1.00 87.56 118 ASP A O 1
ATOM 920 N N . ASP A 1 119 ? -11.996 -3.416 20.620 1.00 93.19 119 ASP A N 1
ATOM 921 C CA . ASP A 1 119 ? -12.554 -2.237 19.967 1.00 93.19 119 ASP A CA 1
ATOM 922 C C . ASP A 1 119 ? -12.929 -2.520 18.503 1.00 93.19 119 ASP A C 1
ATOM 924 O O . ASP A 1 119 ? -12.218 -3.195 17.750 1.00 93.19 119 ASP A O 1
ATOM 928 N N . GLN A 1 120 ? -14.026 -1.907 18.056 1.00 96.25 120 GLN A N 1
ATOM 929 C CA . GLN A 1 120 ? -14.358 -1.828 16.637 1.00 96.25 120 GLN A CA 1
ATOM 930 C C . GLN A 1 120 ? -13.500 -0.755 15.978 1.00 96.25 120 GLN A C 1
ATOM 932 O O . GLN A 1 120 ? -13.549 0.420 16.360 1.00 96.25 120 GLN A O 1
ATOM 937 N N . VAL A 1 121 ? -12.739 -1.141 14.960 1.00 96.25 121 VAL A N 1
ATOM 938 C CA . VAL A 1 121 ? -11.747 -0.264 14.333 1.00 96.25 121 VAL A CA 1
ATOM 939 C C . VAL A 1 121 ? -11.926 -0.168 12.829 1.00 96.25 121 VAL A C 1
ATOM 941 O O . VAL A 1 121 ? -12.477 -1.046 12.170 1.00 96.25 121 VAL A O 1
ATOM 944 N N . TRP A 1 122 ? -11.391 0.906 12.275 1.00 96.88 122 TRP A N 1
ATOM 945 C CA . TRP A 1 122 ? -11.129 1.052 10.857 1.00 96.88 122 TRP A CA 1
ATOM 946 C C . TRP A 1 122 ? -9.655 1.396 10.659 1.00 96.88 122 TRP A C 1
ATOM 948 O O . TRP A 1 122 ? -9.056 2.089 11.482 1.00 96.88 122 TRP A O 1
ATOM 958 N N . SER A 1 123 ? -9.072 0.924 9.558 1.00 95.19 123 SER A N 1
ATOM 959 C CA . SER A 1 123 ? -7.699 1.254 9.177 1.00 95.19 123 SER A CA 1
ATOM 960 C C . SER A 1 123 ? -7.661 1.887 7.793 1.00 95.19 123 SER A C 1
ATOM 962 O O . SER A 1 123 ? -8.360 1.453 6.877 1.00 95.19 123 SER A O 1
ATOM 964 N N . CYS A 1 124 ? -6.838 2.924 7.647 1.00 95.62 124 CYS A N 1
ATOM 965 C CA . CYS A 1 124 ? -6.665 3.622 6.377 1.00 95.62 124 CYS A CA 1
ATOM 966 C C . CYS A 1 124 ? -6.040 2.703 5.316 1.00 95.62 124 CYS A C 1
ATOM 968 O O . CYS A 1 124 ? -5.019 2.074 5.571 1.00 95.62 124 CYS A O 1
ATOM 970 N N . GLY A 1 125 ? -6.590 2.672 4.099 1.00 93.06 125 GLY A N 1
ATOM 971 C CA . GLY A 1 125 ? -6.064 1.839 3.007 1.00 93.06 125 GLY A CA 1
ATOM 972 C C . GLY A 1 125 ? -4.712 2.300 2.443 1.00 93.06 125 GLY A C 1
ATOM 973 O O . GLY A 1 125 ? -4.063 1.542 1.722 1.00 93.06 125 GLY A O 1
ATOM 974 N N . SER A 1 126 ? -4.295 3.528 2.766 1.00 94.31 126 SER A N 1
ATOM 975 C CA . SER A 1 126 ? -3.050 4.153 2.296 1.00 94.31 126 SER A CA 1
ATOM 976 C C . SER A 1 126 ? -1.960 4.131 3.375 1.00 94.31 126 SER A C 1
ATOM 978 O O . SER A 1 126 ? -0.886 3.570 3.167 1.00 94.31 126 SER A O 1
ATOM 980 N N . CYS A 1 127 ? -2.248 4.657 4.574 1.00 94.44 127 CYS A N 1
ATOM 981 C CA . CYS A 1 127 ? -1.266 4.739 5.665 1.00 94.44 127 CYS A CA 1
ATOM 982 C C . CYS A 1 127 ? -1.423 3.689 6.773 1.00 94.44 127 CYS A C 1
ATOM 984 O O . CYS A 1 127 ? -0.613 3.680 7.702 1.00 94.44 127 CYS A O 1
ATOM 986 N N . TYR A 1 128 ? -2.464 2.852 6.708 1.00 94.12 128 TYR A N 1
ATOM 987 C CA . TYR A 1 128 ? -2.737 1.741 7.630 1.00 94.12 128 TYR A CA 1
ATOM 988 C C . TYR A 1 128 ? -2.935 2.117 9.105 1.00 94.12 128 TYR A C 1
ATOM 990 O O . TYR A 1 128 ? -3.006 1.245 9.959 1.00 94.12 128 TYR A O 1
ATOM 998 N N . CYS A 1 129 ? -3.065 3.404 9.427 1.00 93.38 129 CYS A N 1
ATOM 999 C CA . CYS A 1 129 ? -3.328 3.854 10.792 1.00 93.38 129 CYS A CA 1
ATOM 1000 C C . CYS A 1 129 ? -4.739 3.479 11.251 1.00 93.38 129 CYS A C 1
ATOM 1002 O O . CYS A 1 129 ? -5.687 3.561 10.463 1.00 93.38 129 CYS A O 1
ATOM 1004 N N . PHE A 1 130 ? -4.848 3.097 12.524 1.00 93.12 130 PHE A N 1
ATOM 1005 C CA . PHE A 1 130 ? -6.078 2.669 13.175 1.00 93.12 130 PHE A CA 1
ATOM 1006 C C . PHE A 1 130 ? -6.837 3.838 13.779 1.00 93.12 130 PHE A C 1
ATOM 1008 O O . PHE A 1 130 ? -6.274 4.733 14.408 1.00 93.12 130 PHE A O 1
ATOM 1015 N N . PHE A 1 131 ? -8.150 3.766 13.646 1.00 96.44 131 PHE A N 1
ATOM 1016 C CA . PHE A 1 131 ? -9.089 4.651 14.303 1.00 96.44 131 PHE A CA 1
ATOM 1017 C C . PHE A 1 131 ? -10.230 3.804 14.843 1.00 96.44 131 PHE A C 1
ATOM 1019 O O . PHE A 1 131 ? -10.630 2.829 14.204 1.00 96.44 131 PHE A O 1
ATOM 1026 N N . HIS A 1 132 ? -10.802 4.185 15.982 1.00 97.50 132 HIS A N 1
ATOM 1027 C CA . HIS A 1 132 ? -12.089 3.621 16.386 1.00 97.50 132 HIS A CA 1
ATOM 1028 C C . HIS A 1 132 ? -13.118 3.870 15.284 1.00 97.50 132 HIS A C 1
ATOM 1030 O O . HIS A 1 132 ? -13.180 4.971 14.727 1.00 97.50 132 HIS A O 1
ATOM 1036 N N . LEU A 1 133 ? -13.949 2.869 14.991 1.00 97.81 133 LEU A N 1
ATOM 1037 C CA . LEU A 1 133 ? -14.944 2.939 13.921 1.00 97.81 133 LEU A CA 1
ATOM 1038 C C . LEU A 1 133 ? -15.872 4.150 14.107 1.00 97.81 133 LEU A C 1
ATOM 1040 O O . LEU A 1 133 ? -16.086 4.927 13.180 1.00 97.81 133 LEU A O 1
ATOM 1044 N N . MET A 1 134 ? -16.342 4.369 15.336 1.00 97.69 134 MET A N 1
ATOM 1045 C CA . MET A 1 134 ? -17.183 5.517 15.684 1.00 97.69 134 MET A CA 1
ATOM 1046 C C . MET A 1 134 ? -16.463 6.858 15.468 1.00 97.69 134 MET A C 1
ATOM 1048 O O . MET A 1 134 ? -17.066 7.819 14.989 1.00 97.69 134 MET A O 1
ATOM 1052 N N . CYS A 1 135 ? -15.172 6.938 15.808 1.00 98.19 135 CYS A N 1
ATOM 1053 C CA . CYS A 1 135 ? -14.383 8.157 15.641 1.00 98.19 135 CYS A CA 1
ATOM 1054 C C . CYS A 1 135 ? -14.231 8.514 14.165 1.00 98.19 135 CYS A C 1
ATOM 1056 O O . CYS A 1 135 ? -14.508 9.653 13.790 1.00 98.19 135 CYS A O 1
ATOM 1058 N N . ILE A 1 136 ? -13.842 7.550 13.325 1.00 97.75 136 ILE A N 1
ATOM 1059 C CA . ILE A 1 136 ? -13.663 7.826 11.900 1.00 97.75 136 ILE A CA 1
ATOM 1060 C C . ILE A 1 136 ? -14.998 8.139 11.218 1.00 97.75 136 ILE A C 1
ATOM 1062 O O . ILE A 1 136 ? -15.057 9.054 10.411 1.00 97.75 136 ILE A O 1
ATOM 1066 N N . GLN A 1 137 ? -16.093 7.470 11.595 1.00 97.56 137 GLN A N 1
ATOM 1067 C CA . GLN A 1 137 ? -17.420 7.759 11.048 1.00 97.56 137 GLN A CA 1
ATOM 1068 C C . GLN A 1 137 ? -17.861 9.200 11.320 1.00 97.56 137 GLN A C 1
ATOM 1070 O O . GLN A 1 137 ? -18.390 9.850 10.419 1.00 97.56 137 GLN A O 1
ATOM 1075 N N . ARG A 1 138 ? -17.657 9.697 12.549 1.00 97.56 138 ARG A N 1
ATOM 1076 C CA . ARG A 1 138 ? -17.958 11.094 12.904 1.00 97.56 138 ARG A CA 1
ATOM 1077 C C . ARG A 1 138 ? -17.067 12.053 12.123 1.00 97.56 138 ARG A C 1
ATOM 1079 O O . ARG A 1 138 ? -17.586 12.913 11.424 1.00 97.56 138 ARG A O 1
ATOM 1086 N N . TRP A 1 139 ? -15.756 11.809 12.128 1.00 97.19 139 TRP A N 1
ATOM 1087 C CA . TRP A 1 139 ? -14.787 12.603 11.372 1.00 97.19 139 TRP A CA 1
ATOM 1088 C C . TRP A 1 139 ? -15.160 12.746 9.890 1.00 97.19 139 TRP A C 1
ATOM 1090 O O . TRP A 1 139 ? -15.195 13.860 9.365 1.00 97.19 139 TRP A O 1
ATOM 1100 N N . SER A 1 140 ? -15.472 11.635 9.216 1.00 96.88 140 SER A N 1
ATOM 1101 C CA . SER A 1 140 ? -15.832 11.638 7.797 1.00 96.88 140 SER A CA 1
ATOM 1102 C C . SER A 1 140 ? -17.124 12.420 7.538 1.00 96.88 140 SER A C 1
ATOM 1104 O O . SER A 1 140 ? -17.176 13.215 6.600 1.00 96.88 140 SER A O 1
ATOM 1106 N N . LYS A 1 141 ? -18.158 12.231 8.373 1.00 95.88 141 LYS A N 1
ATOM 1107 C CA . LYS A 1 141 ? -19.445 12.940 8.250 1.00 95.88 141 LYS A CA 1
ATOM 1108 C C . LYS A 1 141 ? -19.295 14.445 8.464 1.00 95.88 141 LYS A C 1
ATOM 1110 O O . LYS A 1 141 ? -19.870 15.215 7.693 1.00 95.88 141 LYS A O 1
ATOM 1115 N N . ASP A 1 142 ? -18.499 14.856 9.446 1.00 94.81 142 ASP A N 1
ATOM 1116 C CA . ASP A 1 142 ? -18.250 16.270 9.738 1.00 94.81 142 ASP A CA 1
ATOM 1117 C C . ASP A 1 142 ? -17.474 16.933 8.590 1.00 94.81 142 ASP A C 1
ATOM 1119 O O . ASP A 1 142 ? -17.880 17.988 8.103 1.00 94.81 142 ASP A O 1
ATOM 1123 N N . ASN A 1 143 ? -16.429 16.270 8.071 1.00 93.00 143 ASN A N 1
ATOM 1124 C CA . ASN A 1 143 ? -15.666 16.739 6.904 1.00 93.00 143 ASN A CA 1
ATOM 1125 C C . ASN A 1 143 ? -16.563 16.961 5.676 1.00 93.00 143 ASN A C 1
ATOM 1127 O O . ASN A 1 143 ? -16.482 17.997 5.017 1.00 93.00 143 ASN A O 1
ATOM 1131 N N . ILE A 1 144 ? -17.429 15.990 5.369 1.00 92.94 144 ILE A N 1
ATOM 1132 C CA . ILE A 1 144 ? -18.361 16.073 4.235 1.00 92.94 144 ILE A CA 1
ATOM 1133 C C . ILE A 1 144 ? -19.363 17.208 4.442 1.00 92.94 144 ILE A C 1
ATOM 1135 O O . ILE A 1 144 ? -19.634 17.954 3.505 1.00 92.94 144 ILE A O 1
ATOM 1139 N N . SER A 1 145 ? -19.908 17.349 5.653 1.00 92.44 145 SER A N 1
ATOM 1140 C CA . SER A 1 145 ? -20.917 18.369 5.960 1.00 92.44 145 SER A CA 1
ATOM 1141 C C . SER A 1 145 ? -20.346 19.783 5.838 1.00 92.44 145 SER A C 1
ATOM 1143 O O . SER A 1 145 ? -20.973 20.638 5.220 1.00 92.44 145 SER A O 1
ATOM 1145 N N . GLN A 1 146 ? -19.122 20.011 6.327 1.00 90.50 146 GLN A N 1
ATOM 1146 C CA . GLN A 1 146 ? -18.428 21.295 6.177 1.00 90.50 146 GLN A CA 1
ATOM 1147 C C . GLN A 1 146 ? -18.162 21.636 4.704 1.00 90.50 146 GLN A C 1
ATOM 1149 O O . GLN A 1 146 ? -18.412 22.760 4.273 1.00 90.50 146 GLN A O 1
ATOM 1154 N N . LYS A 1 147 ? -17.711 20.660 3.903 1.00 87.81 147 LYS A N 1
ATOM 1155 C CA . LYS A 1 147 ? -17.491 20.866 2.462 1.00 87.81 147 LYS A CA 1
ATOM 1156 C C . LYS A 1 147 ? -18.790 21.153 1.705 1.00 87.81 147 LYS A C 1
ATOM 1158 O O . LYS A 1 147 ? -18.782 22.002 0.820 1.00 87.81 147 LYS A O 1
ATOM 1163 N N . LYS A 1 148 ? -19.900 20.498 2.066 1.00 87.88 148 LYS A N 1
ATOM 1164 C CA . LYS A 1 148 ? -21.230 20.783 1.497 1.00 87.88 148 LYS A CA 1
ATOM 1165 C C . LYS A 1 148 ? -21.668 22.220 1.764 1.00 87.88 148 LYS A C 1
ATOM 1167 O O . LYS A 1 148 ? -22.010 22.920 0.820 1.00 87.88 148 LYS A O 1
ATOM 1172 N N . GLN A 1 149 ? -21.577 22.674 3.014 1.00 87.00 149 GLN A N 1
ATOM 1173 C CA . GLN A 1 149 ? -21.932 24.049 3.389 1.00 87.00 149 GLN A CA 1
ATOM 1174 C C . GLN A 1 149 ? -21.074 25.085 2.646 1.00 87.00 149 GLN A C 1
ATOM 1176 O O . GLN A 1 149 ? -21.591 26.083 2.152 1.00 87.00 149 GLN A O 1
ATOM 1181 N N . ALA A 1 150 ? -19.768 24.830 2.511 1.00 83.75 150 ALA A N 1
ATOM 1182 C CA . ALA A 1 150 ? -18.870 25.705 1.758 1.00 83.75 150 ALA A CA 1
ATOM 1183 C C . ALA A 1 150 ? -19.206 25.757 0.256 1.00 83.75 150 ALA A C 1
ATOM 1185 O O . ALA A 1 150 ? -19.045 26.802 -0.371 1.00 83.75 150 ALA A O 1
ATOM 1186 N N . GLN A 1 151 ? -19.680 24.646 -0.316 1.00 79.06 151 GLN A N 1
ATOM 1187 C CA . GLN A 1 151 ? -20.099 24.572 -1.715 1.00 79.06 151 GLN A CA 1
ATOM 1188 C C . GLN A 1 151 ? -21.444 25.271 -1.952 1.00 79.06 151 GLN A C 1
ATOM 1190 O O . GLN A 1 151 ? -21.585 25.961 -2.952 1.00 79.06 151 GLN A O 1
ATOM 1195 N N . GLU A 1 152 ? -22.411 25.133 -1.040 1.00 79.25 152 GLU A N 1
ATOM 1196 C CA . GLU A 1 152 ? -23.708 25.832 -1.104 1.00 79.25 152 GLU A CA 1
ATOM 1197 C C . GLU A 1 152 ? -23.550 27.360 -1.017 1.00 79.25 152 GLU A C 1
ATOM 1199 O O . GLU A 1 152 ? -24.323 28.100 -1.621 1.00 79.25 152 GLU A O 1
ATOM 1204 N N . ALA A 1 153 ? -22.515 27.839 -0.321 1.00 74.81 153 ALA A N 1
ATOM 1205 C CA . ALA A 1 153 ? -22.170 29.257 -0.239 1.00 74.81 153 ALA A CA 1
ATOM 1206 C C . ALA A 1 153 ? -21.508 29.822 -1.517 1.00 74.81 153 ALA A C 1
ATOM 1208 O O . ALA A 1 153 ? -21.279 31.029 -1.605 1.00 74.81 153 ALA A O 1
ATOM 1209 N N . GLN A 1 154 ? -21.183 28.980 -2.504 1.00 72.25 154 GLN A N 1
ATOM 1210 C CA . GLN A 1 154 ? -20.551 29.380 -3.762 1.00 72.25 154 GLN A CA 1
ATOM 1211 C C . GLN A 1 154 ? -21.484 29.094 -4.950 1.00 72.25 154 GLN A C 1
ATOM 1213 O O . GLN A 1 154 ? -22.059 28.016 -5.070 1.00 72.25 154 GLN A O 1
ATOM 1218 N N . ILE A 1 155 ? -21.606 30.040 -5.889 1.00 67.88 155 ILE A N 1
ATOM 1219 C CA . ILE A 1 155 ? -22.307 29.821 -7.167 1.00 67.88 155 ILE A CA 1
ATOM 1220 C C . ILE A 1 155 ? -21.392 28.965 -8.058 1.00 67.88 155 ILE A C 1
ATOM 1222 O O . ILE A 1 155 ? -20.644 29.482 -8.886 1.00 67.88 155 ILE A O 1
ATOM 1226 N N . VAL A 1 156 ? -21.366 27.649 -7.832 1.00 65.81 156 VAL A N 1
ATOM 1227 C CA . VAL A 1 156 ? -20.463 26.735 -8.549 1.00 65.81 156 VAL A CA 1
ATOM 1228 C C . VAL A 1 156 ? -21.167 26.135 -9.771 1.00 65.81 156 VAL A C 1
ATOM 1230 O O . VAL A 1 156 ? -22.114 25.365 -9.649 1.00 65.81 156 VAL A O 1
ATOM 1233 N N . THR A 1 157 ? -20.655 26.441 -10.966 1.00 62.50 157 THR A N 1
ATOM 1234 C CA . THR A 1 157 ? -21.104 25.928 -12.280 1.00 62.50 157 THR A CA 1
ATOM 1235 C C . THR A 1 157 ? -20.598 24.517 -12.612 1.00 62.50 157 THR A C 1
ATOM 1237 O O . THR A 1 157 ? -20.906 23.979 -13.675 1.00 62.50 157 THR A O 1
ATOM 1240 N N . LYS A 1 158 ? -19.816 23.891 -11.723 1.00 66.75 158 LYS A N 1
ATOM 1241 C CA . LYS A 1 158 ? -19.191 22.579 -11.935 1.00 66.75 158 LYS A CA 1
ATOM 1242 C C . LYS A 1 158 ? -19.424 21.660 -10.735 1.00 66.75 158 LYS A C 1
ATOM 1244 O O . LYS A 1 158 ? -19.137 22.013 -9.598 1.00 66.75 158 LYS A O 1
ATOM 1249 N N . GLN A 1 159 ? -19.943 20.467 -10.994 1.00 64.38 159 GLN A N 1
ATOM 1250 C CA . GLN A 1 159 ? -20.292 19.484 -9.971 1.00 64.38 159 GLN A CA 1
ATOM 1251 C C . GLN A 1 159 ? -19.008 18.911 -9.338 1.00 64.38 159 GLN A C 1
ATOM 1253 O O . GLN A 1 159 ? -18.347 18.057 -9.924 1.00 64.38 159 GLN A O 1
ATOM 1258 N N . ILE A 1 160 ? -18.607 19.424 -8.171 1.00 72.94 160 ILE A N 1
ATOM 1259 C CA . ILE A 1 160 ? -17.439 18.929 -7.427 1.00 72.94 160 ILE A CA 1
ATOM 1260 C C . ILE A 1 160 ? -17.854 17.690 -6.626 1.00 72.94 160 ILE A C 1
ATOM 1262 O O . ILE A 1 160 ? -18.835 17.713 -5.882 1.00 72.94 160 ILE A O 1
ATOM 1266 N N . SER A 1 161 ? -17.102 16.600 -6.769 1.00 81.75 161 SER A N 1
ATOM 1267 C CA . SER A 1 161 ? -17.277 15.393 -5.961 1.00 81.75 161 SER A CA 1
ATOM 1268 C C . SER A 1 161 ? -16.813 15.643 -4.525 1.00 81.75 161 SER A C 1
ATOM 1270 O O . SER A 1 161 ? -15.643 15.947 -4.290 1.00 81.75 161 SER A O 1
ATOM 1272 N N . ILE A 1 162 ? -17.710 15.491 -3.553 1.00 88.19 162 ILE A N 1
ATOM 1273 C CA . ILE A 1 162 ? -17.390 15.710 -2.139 1.00 88.19 162 ILE A CA 1
ATOM 1274 C C . ILE A 1 162 ? -16.659 14.486 -1.568 1.00 88.19 162 ILE A C 1
ATOM 1276 O O . ILE A 1 162 ? -17.192 13.375 -1.566 1.00 88.19 162 ILE A O 1
ATOM 1280 N N . CYS A 1 163 ? -15.455 14.708 -1.040 1.00 94.06 163 CYS A N 1
ATOM 1281 C CA . CYS A 1 163 ? -14.591 13.699 -0.423 1.00 94.06 163 CYS A CA 1
ATOM 1282 C C . CYS A 1 163 ? -14.264 14.038 1.043 1.00 94.06 163 CYS A C 1
ATOM 1284 O O . CYS A 1 163 ? -14.273 15.207 1.442 1.00 94.06 163 CYS A O 1
ATOM 1286 N N . TRP A 1 164 ? -13.911 13.034 1.844 1.00 95.50 164 TRP A N 1
ATOM 1287 C CA . TRP A 1 164 ? -13.331 13.208 3.182 1.00 95.50 164 TRP A CA 1
ATOM 1288 C C . TRP A 1 164 ? -11.894 12.688 3.208 1.00 95.50 164 TRP A C 1
ATOM 1290 O O . TRP A 1 164 ? -11.530 11.832 2.409 1.00 95.50 164 TRP A O 1
ATOM 1300 N N . ALA A 1 165 ? -11.072 13.202 4.121 1.00 96.25 165 ALA A N 1
ATOM 1301 C CA . ALA A 1 165 ? -9.651 12.867 4.173 1.00 96.25 165 ALA A CA 1
ATOM 1302 C C . ALA A 1 165 ? -9.298 12.038 5.416 1.00 96.25 165 ALA A C 1
ATOM 1304 O O . ALA A 1 165 ? -9.843 12.263 6.499 1.00 96.25 165 ALA A O 1
ATOM 1305 N N . CYS A 1 166 ? -8.350 11.105 5.292 1.00 97.25 166 CYS A N 1
ATOM 1306 C CA . CYS A 1 166 ? -7.794 10.390 6.443 1.00 97.25 166 CYS A CA 1
ATOM 1307 C C . CYS A 1 166 ? -7.141 11.376 7.438 1.00 97.25 166 CYS A C 1
ATOM 1309 O O . CYS A 1 166 ? -6.278 12.150 7.017 1.00 97.25 166 CYS A O 1
ATOM 1311 N N . PRO A 1 167 ? -7.429 11.298 8.755 1.00 96.50 167 PRO A N 1
ATOM 1312 C CA . PRO A 1 167 ? -6.848 12.215 9.742 1.00 96.50 167 PRO A CA 1
ATOM 1313 C C . PRO A 1 167 ? -5.314 12.193 9.806 1.00 96.50 167 PRO A C 1
ATOM 1315 O O . PRO A 1 167 ? -4.702 13.194 10.160 1.00 96.50 167 PRO A O 1
ATOM 1318 N N . LYS A 1 168 ? -4.682 11.059 9.463 1.00 96.00 168 LYS A N 1
ATOM 1319 C CA . LYS A 1 168 ? -3.218 10.912 9.501 1.00 96.00 168 LYS A CA 1
ATOM 1320 C C . LYS A 1 168 ? -2.542 11.347 8.202 1.00 96.00 168 LYS A C 1
ATOM 1322 O O . LYS A 1 168 ? -1.637 12.167 8.229 1.00 96.00 168 LYS A O 1
ATOM 1327 N N . CYS A 1 169 ? -2.920 10.740 7.076 1.00 96.94 169 CYS A N 1
ATOM 1328 C CA . CYS A 1 169 ? -2.187 10.890 5.811 1.00 96.94 169 CYS A CA 1
ATOM 1329 C C . CYS A 1 169 ? -2.893 11.761 4.775 1.00 96.94 169 CYS A C 1
ATOM 1331 O O . CYS A 1 169 ? -2.348 11.954 3.697 1.00 96.94 169 CYS A O 1
ATOM 1333 N N . ARG A 1 170 ? -4.100 12.250 5.083 1.00 95.94 170 ARG A N 1
ATOM 1334 C CA . ARG A 1 170 ? -4.939 13.061 4.190 1.00 95.94 170 ARG A CA 1
ATOM 1335 C C . ARG A 1 170 ? -5.322 12.407 2.856 1.00 95.94 170 ARG A C 1
ATOM 1337 O O . ARG A 1 170 ? -5.836 13.099 1.992 1.00 95.94 170 ARG A O 1
ATOM 1344 N N . GLU A 1 171 ? -5.142 11.092 2.720 1.00 96.88 171 GLU A N 1
ATOM 1345 C CA . GLU A 1 171 ? -5.702 10.319 1.603 1.00 96.88 171 GLU A CA 1
ATOM 1346 C C . GLU A 1 171 ? -7.201 10.603 1.485 1.00 96.88 171 GLU A C 1
ATOM 1348 O O . GLU A 1 171 ? -7.908 10.558 2.501 1.00 96.88 171 GLU A O 1
ATOM 1353 N N . GLU A 1 172 ? -7.662 10.897 0.273 1.00 96.12 172 GLU A N 1
ATOM 1354 C CA . GLU A 1 172 ? -9.050 11.248 0.008 1.00 96.12 172 GLU A CA 1
ATOM 1355 C C . GLU A 1 172 ? -9.901 10.007 -0.261 1.00 96.12 172 GLU A C 1
ATOM 1357 O O . GLU A 1 172 ? -9.521 9.094 -0.988 1.00 96.12 172 GLU A O 1
ATOM 1362 N N . TYR A 1 173 ? -11.093 10.000 0.321 1.00 96.06 173 TYR A N 1
ATOM 1363 C CA . TYR A 1 173 ? -12.086 8.947 0.184 1.00 96.06 173 TYR A CA 1
ATOM 1364 C C . TYR A 1 173 ? -13.414 9.555 -0.259 1.00 96.06 173 TYR A C 1
ATOM 1366 O O . TYR A 1 173 ? -13.791 10.652 0.169 1.00 96.06 173 TYR A O 1
ATOM 1374 N N . GLY A 1 174 ? -14.152 8.821 -1.092 1.00 94.25 174 GLY A N 1
ATOM 1375 C CA . GLY A 1 174 ? -15.498 9.206 -1.505 1.00 94.25 174 GLY A CA 1
ATOM 1376 C C . GLY A 1 174 ? -16.478 9.259 -0.329 1.00 94.25 174 GLY A C 1
ATOM 1377 O O . GLY A 1 174 ? -16.277 8.630 0.716 1.00 9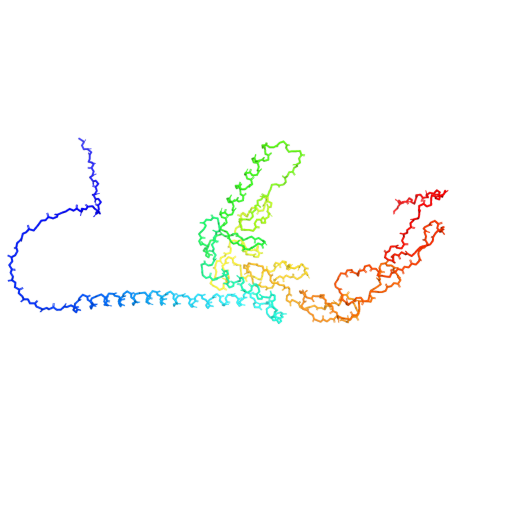4.25 174 GLY A O 1
ATOM 1378 N N . ALA A 1 175 ? -17.569 10.010 -0.489 1.00 91.69 175 ALA A N 1
ATOM 1379 C CA . ALA A 1 175 ? -18.630 10.102 0.520 1.00 91.69 175 ALA A CA 1
ATOM 1380 C C . ALA A 1 175 ? -19.342 8.759 0.790 1.00 91.69 175 ALA A C 1
ATOM 1382 O O . ALA A 1 175 ? -19.881 8.540 1.873 1.00 91.69 175 ALA A O 1
ATOM 1383 N N . ASP A 1 176 ? -19.328 7.850 -0.179 1.00 91.81 176 ASP A N 1
ATOM 1384 C CA . ASP A 1 176 ? -19.820 6.474 -0.087 1.00 91.81 176 ASP A CA 1
ATOM 1385 C C . ASP A 1 176 ? -18.874 5.544 0.693 1.00 91.81 176 ASP A C 1
ATOM 1387 O O . ASP A 1 176 ? -19.308 4.545 1.267 1.00 91.81 176 ASP A O 1
ATOM 1391 N N . SER A 1 177 ? -17.597 5.913 0.774 1.00 94.44 177 SER A N 1
ATOM 1392 C CA . SER A 1 177 ? -16.522 5.131 1.388 1.00 94.44 177 SER A CA 1
ATOM 1393 C C . SER A 1 177 ? -16.431 5.297 2.912 1.00 94.44 177 SER A C 1
ATOM 1395 O O . SER A 1 177 ? -15.472 4.829 3.527 1.00 94.44 177 SER A O 1
ATOM 1397 N N . ILE A 1 178 ? -17.405 5.961 3.550 1.00 95.62 178 ILE A N 1
ATOM 1398 C CA . ILE A 1 178 ? -17.480 6.041 5.016 1.00 95.62 178 ILE A CA 1
ATOM 1399 C C . ILE A 1 178 ? -17.656 4.617 5.563 1.00 95.62 178 ILE A C 1
ATOM 1401 O O . ILE A 1 178 ? -18.635 3.949 5.212 1.00 95.62 178 ILE A O 1
ATOM 1405 N N . PRO A 1 179 ? -16.761 4.134 6.438 1.00 95.25 179 PRO A N 1
ATOM 1406 C CA . PRO A 1 179 ? -16.834 2.764 6.921 1.00 95.25 179 PRO A CA 1
ATOM 1407 C C . PRO A 1 179 ? -18.086 2.565 7.775 1.00 95.25 179 PRO A C 1
ATOM 1409 O O . PRO A 1 179 ? -18.246 3.204 8.811 1.00 95.25 179 PRO A O 1
ATOM 1412 N N . LYS A 1 180 ? -18.985 1.680 7.341 1.00 93.81 180 LYS A N 1
ATOM 1413 C CA . LYS A 1 180 ? -20.237 1.357 8.054 1.00 93.81 180 LYS A CA 1
ATOM 1414 C C . LYS A 1 180 ? -20.094 0.152 8.977 1.00 93.81 180 LYS A C 1
ATOM 1416 O O . LYS A 1 180 ? -20.777 0.069 9.989 1.00 93.81 180 LYS A O 1
ATOM 1421 N N . GLU A 1 181 ? -19.197 -0.758 8.624 1.00 95.50 181 GLU A N 1
ATOM 1422 C CA . GLU A 1 181 ? -19.046 -2.061 9.259 1.00 95.50 181 GLU A CA 1
ATOM 1423 C C . GLU A 1 181 ? -17.634 -2.210 9.816 1.00 95.50 181 GLU A C 1
ATOM 1425 O O . GLU A 1 181 ? -16.659 -1.778 9.194 1.00 95.50 181 GLU A O 1
ATOM 1430 N N . TYR A 1 182 ? -17.522 -2.872 10.964 1.00 96.56 182 TYR A N 1
ATOM 1431 C CA . TYR A 1 182 ? -16.238 -3.305 11.487 1.00 96.56 182 TYR A CA 1
ATOM 1432 C C . TYR A 1 182 ? -15.801 -4.574 10.749 1.00 96.56 182 TYR A C 1
ATOM 1434 O O . TYR A 1 182 ? -16.423 -5.626 10.882 1.00 96.56 182 TYR A O 1
ATOM 1442 N N . LYS A 1 183 ? -14.740 -4.477 9.947 1.00 96.44 183 LYS A N 1
ATOM 1443 C CA . LYS A 1 183 ? -14.184 -5.593 9.169 1.00 96.44 183 LYS A CA 1
ATOM 1444 C C . LYS A 1 183 ? -12.738 -5.860 9.553 1.00 96.44 183 LYS A C 1
ATOM 1446 O O . LYS A 1 183 ? -12.013 -4.948 9.947 1.00 96.44 183 LYS A O 1
ATOM 1451 N N . CYS A 1 184 ? -12.311 -7.110 9.394 1.00 95.94 184 CYS A N 1
ATOM 1452 C CA . CYS A 1 184 ? -10.904 -7.465 9.530 1.00 95.94 184 CYS A CA 1
ATOM 1453 C C . CYS A 1 184 ? -10.032 -6.787 8.458 1.00 95.94 184 CYS A C 1
ATOM 1455 O O . CYS A 1 184 ? -10.528 -6.297 7.442 1.00 95.94 184 CYS A O 1
ATOM 1457 N N . PHE A 1 185 ? -8.709 -6.809 8.630 1.00 95.62 185 PHE A N 1
ATOM 1458 C CA . PHE A 1 185 ? -7.792 -6.104 7.722 1.00 95.62 185 PHE A CA 1
ATOM 1459 C C . PHE A 1 185 ? -7.818 -6.581 6.267 1.00 95.62 185 PHE A C 1
ATOM 1461 O O . PHE A 1 185 ? -7.496 -5.802 5.365 1.00 95.62 185 PHE A O 1
ATOM 1468 N N . CYS A 1 186 ? -8.186 -7.837 6.004 1.00 95.56 186 CYS A N 1
ATOM 1469 C CA . CYS A 1 186 ? -8.367 -8.349 4.644 1.00 95.56 186 CYS A CA 1
ATOM 1470 C C . CYS A 1 186 ? -9.789 -8.156 4.093 1.00 95.56 186 CYS A C 1
ATOM 1472 O O . CYS A 1 186 ? -10.057 -8.582 2.977 1.00 95.56 186 CYS A O 1
ATOM 1474 N N . GLN A 1 187 ? -10.681 -7.505 4.850 1.00 94.56 187 GLN A N 1
ATOM 1475 C CA . GLN A 1 187 ? -12.068 -7.189 4.481 1.00 94.56 187 GLN A CA 1
ATOM 1476 C C . GLN A 1 187 ? -13.000 -8.403 4.295 1.00 94.56 187 GLN A C 1
ATOM 1478 O O . GLN A 1 187 ? -14.156 -8.224 3.920 1.00 94.56 187 GLN A O 1
ATOM 1483 N N . LYS A 1 188 ? -12.540 -9.629 4.590 1.00 95.44 188 LYS A N 1
ATOM 1484 C CA . LYS A 1 188 ? -13.316 -10.870 4.394 1.00 95.44 188 LYS A CA 1
ATOM 1485 C C . LYS A 1 188 ? -14.336 -11.153 5.500 1.00 95.44 188 LYS A C 1
ATOM 1487 O O . LYS A 1 188 ? -15.382 -11.727 5.225 1.00 95.44 188 LYS A O 1
ATOM 1492 N N . LYS A 1 189 ? -14.030 -10.786 6.749 1.00 96.50 189 LYS A N 1
ATOM 1493 C CA . LYS A 1 189 ? -14.857 -11.088 7.928 1.00 96.50 189 LYS A CA 1
ATOM 1494 C C . LYS A 1 189 ? -15.343 -9.800 8.585 1.00 96.50 189 LYS A C 1
ATOM 1496 O O . LYS A 1 189 ? -14.531 -8.932 8.906 1.00 96.50 189 LYS A O 1
ATOM 1501 N N . ILE A 1 190 ? -16.652 -9.707 8.803 1.00 96.38 190 ILE A N 1
ATOM 1502 C CA . ILE A 1 190 ? -17.295 -8.660 9.608 1.00 96.38 190 ILE A CA 1
ATOM 1503 C C . ILE A 1 190 ? -17.223 -9.077 11.083 1.00 96.38 190 ILE A C 1
ATOM 1505 O O . ILE A 1 190 ? -17.394 -10.255 11.391 1.00 96.38 190 ILE A O 1
ATOM 1509 N N . ASN A 1 191 ? -16.957 -8.124 11.977 1.00 94.62 191 ASN A N 1
ATOM 1510 C CA . ASN A 1 191 ? -16.827 -8.316 13.423 1.00 94.62 191 ASN A CA 1
ATOM 1511 C C . ASN A 1 191 ? -15.901 -9.496 13.791 1.00 94.62 191 ASN A C 1
ATOM 1513 O O . ASN A 1 191 ? -16.355 -10.478 14.386 1.00 94.62 191 ASN A O 1
ATOM 1517 N N . PRO A 1 192 ? -14.608 -9.461 13.405 1.00 93.56 192 PRO A N 1
ATOM 1518 C CA . PRO A 1 192 ? -13.678 -10.526 13.758 1.00 93.56 192 PRO A CA 1
ATOM 1519 C C . PRO A 1 192 ? -13.569 -10.673 15.282 1.00 93.56 192 PRO A C 1
ATOM 1521 O O . PRO A 1 192 ? -13.319 -9.714 16.005 1.00 93.56 192 PRO A O 1
ATOM 1524 N N . THR A 1 193 ? -13.742 -11.900 15.760 1.00 89.31 193 THR A N 1
ATOM 1525 C CA . THR A 1 193 ? -13.570 -12.270 17.167 1.00 89.31 193 THR A CA 1
ATOM 1526 C C . THR A 1 193 ? -12.089 -12.311 17.519 1.00 89.31 193 THR A C 1
ATOM 1528 O O . THR A 1 193 ? -11.320 -12.975 16.819 1.00 89.31 193 THR A O 1
ATOM 1531 N N . TYR A 1 194 ? -11.696 -11.660 18.612 1.00 86.94 194 TYR A N 1
ATOM 1532 C CA . TYR A 1 194 ? -10.327 -11.732 19.116 1.00 86.94 194 TYR A CA 1
ATOM 1533 C C . TYR A 1 194 ? -9.950 -13.167 19.522 1.00 86.94 194 TYR A C 1
ATOM 1535 O O . TYR A 1 194 ? -10.743 -13.879 20.136 1.00 86.94 194 TYR A O 1
ATOM 1543 N N . GLN A 1 195 ? -8.728 -13.579 19.182 1.00 84.50 195 GLN A N 1
ATOM 1544 C CA . GLN A 1 195 ? -8.131 -14.849 19.592 1.00 84.50 195 GLN A CA 1
ATOM 1545 C C . GLN A 1 195 ? -6.671 -14.598 19.973 1.00 84.50 195 GLN A C 1
ATOM 1547 O O . GLN A 1 195 ? -5.976 -13.854 19.285 1.00 84.50 195 GLN A O 1
ATOM 1552 N N . SER A 1 196 ? -6.201 -15.232 21.050 1.00 84.94 196 SER A N 1
ATOM 1553 C CA . SER A 1 196 ? -4.878 -14.969 21.640 1.00 84.94 196 SER A CA 1
ATOM 1554 C C . SER A 1 196 ? -3.705 -15.155 20.666 1.00 84.94 196 SER A C 1
ATOM 1556 O O . SER A 1 196 ? -2.745 -14.397 20.729 1.00 84.94 196 SER A O 1
ATOM 1558 N N . LEU A 1 197 ? -3.802 -16.107 19.734 1.00 86.88 197 LEU A N 1
ATOM 1559 C CA . LEU A 1 197 ? -2.730 -16.465 18.796 1.00 86.88 197 LEU A CA 1
ATOM 1560 C C . LEU A 1 197 ? -2.862 -15.807 17.413 1.00 86.88 197 LEU A C 1
ATOM 1562 O O . LEU A 1 197 ? -2.208 -16.243 16.465 1.00 86.88 197 LEU A O 1
ATOM 1566 N N . LEU A 1 198 ? -3.720 -14.795 17.285 1.00 90.19 198 LEU A N 1
ATOM 1567 C CA . LEU A 1 198 ? -3.924 -14.032 16.057 1.00 90.19 198 LEU A CA 1
ATOM 1568 C C . LEU A 1 198 ? -3.673 -12.547 16.315 1.00 90.19 198 LEU A C 1
ATOM 1570 O O . LEU A 1 198 ? -3.906 -12.044 17.414 1.00 90.19 198 LEU A O 1
ATOM 1574 N N . ALA A 1 199 ? -3.270 -11.820 15.271 1.00 91.75 199 ALA A N 1
ATOM 1575 C CA . ALA A 1 199 ? -3.232 -10.366 15.348 1.00 91.75 199 ALA A CA 1
ATOM 1576 C C . ALA A 1 199 ? -4.631 -9.823 15.709 1.00 91.75 199 ALA A C 1
ATOM 1578 O O . ALA A 1 199 ? -5.622 -10.235 15.090 1.00 91.75 199 ALA A O 1
ATOM 1579 N N . PRO A 1 200 ? -4.743 -8.880 16.664 1.00 91.75 200 PRO A N 1
ATOM 1580 C CA . PRO A 1 200 ? -6.008 -8.229 16.980 1.00 91.75 200 PRO A CA 1
ATOM 1581 C C . PRO A 1 200 ? -6.692 -7.689 15.723 1.00 91.75 200 PRO A C 1
ATOM 1583 O O . PRO A 1 200 ? -6.031 -7.262 14.776 1.00 91.75 200 PRO A O 1
ATOM 1586 N N . HIS A 1 201 ? -8.024 -7.746 15.695 1.00 94.00 201 HIS A N 1
ATOM 1587 C CA . HIS A 1 201 ? -8.848 -7.331 14.553 1.00 94.00 201 HIS A CA 1
ATOM 1588 C C . HIS A 1 201 ? -8.593 -8.100 13.236 1.00 94.00 201 HIS A C 1
ATOM 1590 O O . HIS A 1 201 ? -9.114 -7.723 12.184 1.00 94.00 201 HIS A O 1
ATOM 1596 N N . SER A 1 202 ? -7.828 -9.194 13.265 1.00 95.12 202 SER A N 1
ATOM 1597 C CA . SER A 1 202 ? -7.607 -10.070 12.110 1.00 95.12 202 SER A CA 1
ATOM 1598 C C . SER A 1 202 ? -8.544 -11.274 12.134 1.00 95.12 202 SER A C 1
ATOM 1600 O O . SER A 1 202 ? -9.040 -11.670 13.183 1.00 95.12 202 SER A O 1
ATOM 1602 N N . CYS A 1 203 ? -8.804 -11.875 10.970 1.00 95.06 203 CYS A N 1
ATOM 1603 C CA . CYS A 1 203 ? -9.688 -13.043 10.874 1.00 95.06 203 CYS A CA 1
ATOM 1604 C C . CYS A 1 203 ? -8.967 -14.398 10.907 1.00 95.06 203 CYS A C 1
ATOM 1606 O O . CYS A 1 203 ? -9.647 -15.414 10.843 1.00 95.06 203 CYS A O 1
ATOM 1608 N N . GLY A 1 204 ? -7.632 -14.427 10.954 1.00 93.94 204 GLY A N 1
ATOM 1609 C CA . GLY A 1 204 ? -6.828 -15.659 10.962 1.00 93.94 204 GLY A CA 1
ATOM 1610 C C . GLY A 1 204 ? -6.638 -16.332 9.600 1.00 93.94 204 GLY A C 1
ATOM 1611 O O . GLY A 1 204 ? -5.629 -16.988 9.397 1.00 93.94 204 GLY A O 1
ATOM 1612 N N . GLU A 1 205 ? -7.540 -16.107 8.647 1.00 95.88 205 GLU A N 1
ATOM 1613 C CA . GLU A 1 205 ? -7.421 -16.608 7.268 1.00 95.88 205 GLU A CA 1
ATOM 1614 C C . GLU A 1 205 ? -6.262 -15.975 6.485 1.00 95.88 205 GLU A C 1
ATOM 1616 O O . GLU A 1 205 ? -5.836 -14.855 6.783 1.00 95.88 205 GLU A O 1
ATOM 1621 N N . ILE A 1 206 ? -5.829 -16.628 5.398 1.00 96.62 206 ILE A N 1
ATOM 1622 C CA . ILE A 1 206 ? -4.898 -16.036 4.424 1.00 96.62 206 ILE A CA 1
ATOM 1623 C C . ILE A 1 206 ? -5.463 -14.699 3.926 1.00 96.62 206 ILE A C 1
ATOM 1625 O O . ILE A 1 206 ? -6.619 -14.600 3.501 1.00 96.62 206 ILE A O 1
ATOM 1629 N N . CYS A 1 207 ? -4.633 -13.660 3.956 1.00 97.19 207 CYS A N 1
ATOM 1630 C CA . CYS A 1 207 ? -4.966 -12.286 3.612 1.00 97.19 207 CYS A CA 1
ATOM 1631 C C . CYS A 1 207 ? -5.610 -12.204 2.225 1.00 97.19 207 CYS A C 1
ATOM 1633 O O . CYS A 1 207 ? -6.737 -11.729 2.093 1.00 97.19 207 CYS A O 1
ATOM 1635 N N . GLY A 1 208 ? -4.940 -12.715 1.190 1.00 96.00 208 GLY A N 1
ATOM 1636 C CA . GLY A 1 208 ? -5.494 -12.805 -0.161 1.00 96.00 208 GLY A CA 1
ATOM 1637 C C . GLY A 1 208 ? -5.779 -11.462 -0.843 1.00 96.00 208 GLY A C 1
ATOM 1638 O O . GLY A 1 208 ? -6.401 -11.453 -1.901 1.00 96.00 208 GLY A O 1
ATOM 1639 N N . LYS A 1 209 ? -5.342 -10.333 -0.265 1.00 95.94 209 LYS A N 1
ATOM 1640 C CA . LYS A 1 209 ? -5.411 -9.017 -0.914 1.00 95.94 209 LYS A CA 1
ATOM 1641 C C . LYS A 1 209 ? -4.536 -8.989 -2.168 1.00 95.94 209 LYS A C 1
ATOM 1643 O O . LYS A 1 209 ? -3.508 -9.668 -2.230 1.00 95.94 209 LYS A O 1
ATOM 1648 N N . ASP A 1 210 ? -4.940 -8.181 -3.143 1.00 95.38 210 ASP A N 1
ATOM 1649 C CA . ASP A 1 210 ? -4.114 -7.874 -4.306 1.00 95.38 210 ASP A CA 1
ATOM 1650 C C . ASP A 1 210 ? -2.812 -7.199 -3.886 1.00 95.38 210 ASP A C 1
ATOM 1652 O O . ASP A 1 210 ? -2.800 -6.249 -3.097 1.00 95.38 210 ASP A O 1
ATOM 1656 N N . LEU A 1 211 ? -1.708 -7.721 -4.414 1.00 93.44 211 LEU A N 1
ATOM 1657 C CA . LEU A 1 211 ? -0.389 -7.162 -4.174 1.00 93.44 211 LEU A CA 1
ATOM 1658 C C . LEU A 1 211 ? -0.202 -5.881 -4.988 1.00 93.44 211 LEU A C 1
ATOM 1660 O O . LEU A 1 211 ? -0.733 -5.738 -6.089 1.00 93.44 211 LEU A O 1
ATOM 1664 N N . LYS A 1 212 ? 0.576 -4.950 -4.435 1.00 90.00 212 LYS A N 1
ATOM 1665 C CA . LYS A 1 212 ? 0.963 -3.703 -5.098 1.00 90.00 212 LYS A CA 1
ATOM 1666 C C . LYS A 1 212 ? 2.487 -3.709 -5.289 1.00 90.00 212 LYS A C 1
ATOM 1668 O O . LYS A 1 212 ? 3.191 -3.816 -4.285 1.00 90.00 212 LYS A O 1
ATOM 1673 N N . PRO A 1 213 ? 3.009 -3.599 -6.526 1.00 89.94 213 PRO A N 1
ATOM 1674 C CA . PRO A 1 213 ? 2.286 -3.503 -7.801 1.00 89.94 213 PRO A CA 1
ATOM 1675 C C . PRO A 1 213 ? 1.529 -4.799 -8.171 1.00 89.94 213 PRO A C 1
ATOM 1677 O O . PRO A 1 213 ? 1.919 -5.882 -7.721 1.00 89.94 213 PRO A O 1
ATOM 1680 N N . PRO A 1 214 ? 0.465 -4.708 -8.996 1.00 92.25 214 PRO A N 1
ATOM 1681 C CA . PRO A 1 214 ? -0.307 -5.874 -9.407 1.00 92.25 214 PRO A CA 1
ATOM 1682 C C . PRO A 1 214 ? 0.555 -6.827 -10.239 1.00 92.25 214 PRO A C 1
ATOM 1684 O O . PRO A 1 214 ? 1.212 -6.439 -11.206 1.00 92.25 214 PRO A O 1
ATOM 1687 N N . CYS A 1 215 ? 0.550 -8.102 -9.857 1.00 91.56 215 CYS A N 1
ATOM 1688 C CA . CYS A 1 215 ? 1.314 -9.151 -10.535 1.00 91.56 215 CYS A CA 1
ATOM 1689 C C . CYS A 1 215 ? 0.494 -10.409 -10.853 1.00 91.56 215 CYS A C 1
ATOM 1691 O O . CYS A 1 215 ? 1.060 -11.391 -11.317 1.00 91.56 215 CYS A O 1
ATOM 1693 N N . GLY A 1 216 ? -0.819 -10.391 -10.595 1.00 93.81 216 GLY A N 1
ATOM 1694 C CA . GLY A 1 216 ? -1.711 -11.550 -10.733 1.00 93.81 216 GLY A CA 1
ATOM 1695 C C . GLY A 1 216 ? -1.720 -12.484 -9.518 1.00 93.81 216 GLY A C 1
ATOM 1696 O O . GLY A 1 216 ? -2.672 -13.235 -9.334 1.00 93.81 216 GLY A O 1
ATOM 1697 N N . HIS A 1 217 ? -0.716 -12.397 -8.642 1.00 94.19 217 HIS A N 1
ATOM 1698 C CA . HIS A 1 217 ? -0.676 -13.141 -7.385 1.00 94.19 217 HIS A CA 1
ATOM 1699 C C . HIS A 1 217 ? -1.325 -12.366 -6.231 1.00 94.19 217 HIS A C 1
ATOM 1701 O O . HIS A 1 217 ? -1.380 -11.133 -6.222 1.00 94.19 217 HIS A O 1
ATOM 1707 N N . LYS A 1 218 ? -1.775 -13.112 -5.220 1.00 95.94 218 LYS A N 1
ATOM 1708 C CA . LYS A 1 218 ? -2.402 -12.582 -4.005 1.00 95.94 218 LYS A CA 1
ATOM 1709 C C . LYS A 1 218 ? -1.455 -12.676 -2.806 1.00 95.94 218 LYS A C 1
ATOM 1711 O O . LYS A 1 218 ? -0.510 -13.463 -2.802 1.00 95.94 218 LYS A O 1
ATOM 1716 N N . CYS A 1 219 ? -1.717 -11.875 -1.776 1.00 95.69 219 CYS A N 1
ATOM 1717 C CA . CYS A 1 219 ? -0.971 -11.917 -0.521 1.00 95.69 219 CYS A CA 1
ATOM 1718 C C . CYS A 1 219 ? -1.138 -13.268 0.197 1.00 95.69 219 CYS A C 1
ATOM 1720 O O . CYS A 1 219 ? -2.266 -13.697 0.444 1.00 95.69 219 CYS A O 1
ATOM 1722 N N . LEU A 1 220 ? -0.013 -13.894 0.562 1.00 95.12 220 LEU A N 1
ATOM 1723 C CA . LEU A 1 220 ? 0.039 -15.210 1.217 1.00 95.12 220 LEU A CA 1
ATOM 1724 C C . LEU A 1 220 ? 0.098 -15.148 2.750 1.00 95.12 220 LEU A C 1
ATOM 1726 O O . LEU A 1 220 ? -0.062 -16.175 3.405 1.00 95.12 220 LEU A O 1
ATOM 1730 N N . LEU A 1 221 ? 0.320 -13.964 3.327 1.00 95.69 221 LEU A N 1
ATOM 1731 C CA . LEU A 1 221 ? 0.363 -13.779 4.780 1.00 95.69 221 LEU A CA 1
ATOM 1732 C C . LEU A 1 221 ? -1.004 -14.118 5.377 1.00 95.69 221 LEU A C 1
ATOM 1734 O O . LEU A 1 221 ? -2.019 -13.961 4.695 1.00 95.69 221 LEU A O 1
ATOM 1738 N N . LEU A 1 222 ? -1.065 -14.497 6.654 1.00 96.69 222 LEU A N 1
ATOM 1739 C CA . LEU A 1 222 ? -2.346 -14.467 7.371 1.00 96.69 222 LEU A CA 1
ATOM 1740 C C . LEU A 1 222 ? -2.873 -13.029 7.438 1.00 96.69 222 LEU A C 1
ATOM 1742 O O . LEU A 1 22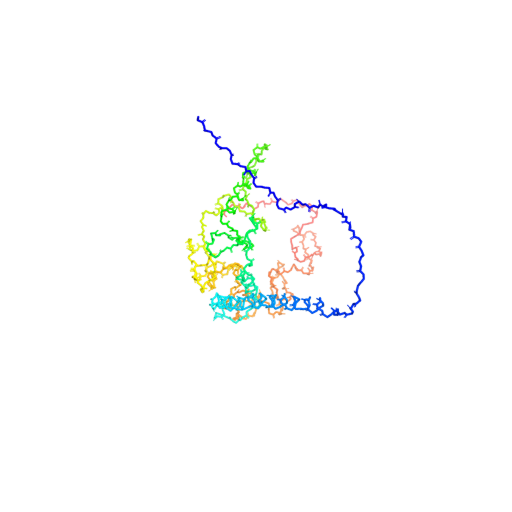2 ? -2.125 -12.073 7.240 1.00 96.69 222 LEU A O 1
ATOM 1746 N N . CYS A 1 223 ? -4.174 -12.853 7.671 1.00 96.69 223 CYS A N 1
ATOM 1747 C CA . CYS A 1 223 ? -4.779 -11.534 7.825 1.00 96.69 223 CYS A CA 1
ATOM 1748 C C . CYS A 1 223 ? -3.960 -10.708 8.824 1.00 96.69 223 CYS A C 1
ATOM 1750 O O . CYS A 1 223 ? -3.772 -11.118 9.966 1.00 96.69 223 CYS A O 1
ATOM 1752 N N . HIS A 1 224 ? -3.470 -9.560 8.365 1.00 94.81 224 HIS A N 1
ATOM 1753 C CA . HIS A 1 224 ? -2.456 -8.783 9.060 1.00 94.81 224 HIS A CA 1
ATOM 1754 C C . HIS A 1 224 ? -2.744 -7.282 8.929 1.00 94.81 224 HIS A C 1
ATOM 1756 O O . HIS A 1 224 ? -3.330 -6.858 7.920 1.00 94.81 224 HIS A O 1
ATOM 1762 N N . P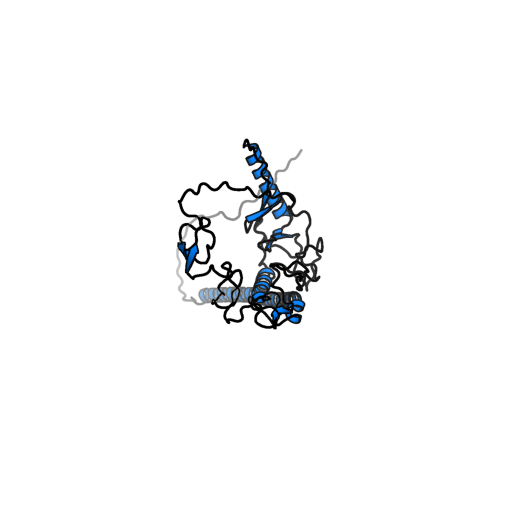RO A 1 225 ? -2.338 -6.466 9.915 1.00 94.12 225 PRO A N 1
ATOM 1763 C CA . PRO A 1 225 ? -2.343 -5.020 9.769 1.00 94.12 225 PRO A CA 1
ATOM 1764 C C . PRO A 1 225 ? -1.243 -4.567 8.800 1.00 94.12 225 PRO A C 1
ATOM 1766 O O . PRO A 1 225 ? -0.257 -5.271 8.575 1.00 94.12 225 PRO A O 1
ATOM 1769 N N . GLY A 1 226 ? -1.391 -3.369 8.238 1.00 93.19 226 GLY A N 1
ATOM 1770 C CA . GLY A 1 226 ? -0.339 -2.775 7.417 1.00 93.19 226 GLY A CA 1
ATOM 1771 C C . GLY A 1 226 ? -0.292 -3.225 5.954 1.00 93.19 226 GLY A C 1
ATOM 1772 O O . GLY A 1 226 ? -1.196 -3.913 5.459 1.00 93.19 226 GLY A O 1
ATOM 1773 N N . PRO A 1 227 ? 0.767 -2.807 5.238 1.00 92.44 227 PRO A N 1
ATOM 1774 C CA . PRO A 1 227 ? 0.957 -3.120 3.829 1.00 92.44 227 PRO A CA 1
ATOM 1775 C C . PRO A 1 227 ? 1.334 -4.588 3.617 1.00 92.44 227 PRO A C 1
ATOM 1777 O O . PRO A 1 227 ? 2.112 -5.167 4.377 1.00 92.44 227 PRO A O 1
ATOM 1780 N N . CYS A 1 228 ? 0.818 -5.183 2.540 1.00 94.00 228 CYS A N 1
ATOM 1781 C CA . CYS A 1 228 ? 1.273 -6.498 2.094 1.00 94.00 228 CYS A CA 1
ATOM 1782 C C . CYS A 1 228 ? 2.707 -6.398 1.533 1.00 94.00 228 CYS A C 1
ATOM 1784 O O . CYS A 1 228 ? 3.000 -5.430 0.823 1.00 94.00 228 CYS A O 1
ATOM 1786 N N . PRO A 1 229 ? 3.587 -7.376 1.810 1.00 92.88 229 PRO A N 1
ATOM 1787 C CA . PRO A 1 229 ? 4.936 -7.397 1.254 1.00 92.88 229 PRO A CA 1
ATOM 1788 C C . PRO A 1 229 ? 4.910 -7.728 -0.249 1.00 92.88 229 PRO A C 1
ATOM 1790 O O . PRO A 1 229 ? 3.892 -8.206 -0.761 1.00 92.88 229 PRO A O 1
ATOM 1793 N N . PRO A 1 230 ? 6.016 -7.508 -0.982 1.00 92.06 230 PRO A N 1
ATOM 1794 C CA . PRO A 1 230 ? 6.098 -7.852 -2.401 1.00 92.06 230 PRO A CA 1
ATOM 1795 C C . PRO A 1 230 ? 5.918 -9.344 -2.661 1.00 92.06 230 PRO A C 1
ATOM 1797 O O . PRO A 1 230 ? 6.146 -10.170 -1.790 1.00 92.06 230 PRO A O 1
ATOM 1800 N N . CYS A 1 231 ? 5.541 -9.712 -3.882 1.00 92.44 231 CYS A N 1
ATOM 1801 C CA . CYS A 1 231 ? 5.218 -11.098 -4.205 1.00 92.44 231 CYS A CA 1
ATOM 1802 C C . CYS A 1 231 ? 6.405 -12.066 -3.977 1.00 92.44 231 CYS A C 1
ATOM 1804 O O . CYS A 1 231 ? 7.449 -11.879 -4.608 1.00 92.44 231 CYS A O 1
ATOM 1806 N N . PRO A 1 232 ? 6.251 -13.119 -3.141 1.00 90.44 232 PRO A N 1
ATOM 1807 C CA . PRO A 1 232 ? 7.306 -14.108 -2.909 1.00 90.44 232 PRO A CA 1
ATOM 1808 C C . PRO A 1 232 ? 7.363 -15.196 -3.989 1.00 90.44 232 PRO A C 1
ATOM 1810 O O . PRO A 1 232 ? 8.335 -15.940 -4.029 1.00 90.44 232 PRO A O 1
ATOM 1813 N N . VAL A 1 233 ? 6.338 -15.301 -4.845 1.00 91.00 233 VAL A N 1
ATOM 1814 C CA . VAL A 1 233 ? 6.212 -16.364 -5.853 1.00 91.00 233 VAL A CA 1
ATOM 1815 C C . VAL A 1 233 ? 7.363 -16.282 -6.850 1.00 91.00 233 VAL A C 1
ATOM 1817 O O . VAL A 1 233 ? 7.644 -15.207 -7.377 1.00 91.00 233 VAL A O 1
ATOM 1820 N N . THR A 1 234 ? 8.007 -17.409 -7.142 1.00 91.50 234 THR A N 1
ATOM 1821 C CA . THR A 1 234 ? 9.064 -17.494 -8.158 1.00 91.50 234 THR A CA 1
ATOM 1822 C C . THR A 1 234 ? 8.460 -17.659 -9.553 1.00 91.50 234 THR A C 1
ATOM 1824 O O . THR A 1 234 ? 7.561 -18.469 -9.759 1.00 91.50 234 THR A O 1
ATOM 1827 N N . VAL A 1 235 ? 8.966 -16.897 -10.521 1.00 91.25 235 VAL A N 1
ATOM 1828 C CA . VAL A 1 235 ? 8.550 -16.895 -11.930 1.00 91.25 235 VAL A CA 1
ATOM 1829 C C . VAL A 1 235 ? 9.769 -16.901 -12.856 1.00 91.25 235 VAL A C 1
ATOM 1831 O O . VAL A 1 235 ? 10.876 -16.531 -12.458 1.00 91.25 235 VAL A O 1
ATOM 1834 N N . ASN A 1 236 ? 9.565 -17.260 -14.124 1.00 91.81 236 ASN A N 1
ATOM 1835 C CA . ASN A 1 236 ? 10.570 -17.094 -15.173 1.00 91.81 236 ASN A CA 1
ATOM 1836 C C . ASN A 1 236 ? 10.652 -15.620 -15.597 1.00 91.81 236 ASN A C 1
ATOM 1838 O O . ASN A 1 236 ? 9.861 -15.135 -16.406 1.00 91.81 236 ASN A O 1
ATOM 1842 N N . ALA A 1 237 ? 11.632 -14.915 -15.045 1.00 90.19 237 ALA A N 1
ATOM 1843 C CA . ALA A 1 237 ? 11.881 -13.504 -15.284 1.00 90.19 237 ALA A CA 1
ATOM 1844 C C . ALA A 1 237 ? 12.658 -13.292 -16.589 1.00 90.19 237 ALA A C 1
ATOM 1846 O O . ALA A 1 237 ? 13.729 -13.877 -16.798 1.00 90.19 237 ALA A O 1
ATOM 1847 N N . ARG A 1 238 ? 12.140 -12.425 -17.461 1.00 89.06 238 ARG A N 1
ATOM 1848 C CA . ARG A 1 238 ? 12.779 -12.069 -18.735 1.00 89.06 238 ARG A CA 1
ATOM 1849 C C . ARG A 1 238 ? 13.689 -10.856 -18.553 1.00 89.06 238 ARG A C 1
ATOM 1851 O O . ARG A 1 238 ? 13.375 -9.944 -17.791 1.00 89.06 238 ARG A O 1
ATOM 1858 N N . CYS A 1 239 ? 14.809 -10.854 -19.271 1.00 91.44 239 CYS A N 1
ATOM 1859 C CA . CYS A 1 239 ? 15.683 -9.688 -19.357 1.00 91.44 239 CYS A CA 1
ATOM 1860 C C . CYS A 1 239 ? 14.979 -8.559 -20.130 1.00 91.44 239 CYS A C 1
ATOM 1862 O O . CYS A 1 239 ? 14.271 -8.858 -21.094 1.00 91.44 239 CYS A O 1
ATOM 1864 N N . TYR A 1 240 ? 15.218 -7.287 -19.794 1.00 90.62 240 TYR A N 1
ATOM 1865 C CA . TYR A 1 240 ? 14.604 -6.153 -20.507 1.00 90.62 240 TYR A CA 1
ATOM 1866 C C . TYR A 1 240 ? 14.897 -6.127 -22.016 1.00 90.62 240 TYR A C 1
ATOM 1868 O O . TYR A 1 240 ? 14.065 -5.672 -22.803 1.00 90.62 240 TYR A O 1
ATOM 1876 N N . CYS A 1 241 ? 16.067 -6.621 -22.433 1.00 87.88 241 CYS A N 1
ATOM 1877 C CA . CYS A 1 241 ? 16.432 -6.739 -23.846 1.00 87.88 241 CYS A CA 1
ATOM 1878 C C . CYS A 1 241 ? 15.975 -8.053 -24.499 1.00 87.88 241 CYS A C 1
ATOM 1880 O O . CYS A 1 241 ? 16.086 -8.201 -25.709 1.00 87.88 241 CYS A O 1
ATOM 1882 N N . GLY A 1 242 ? 15.514 -9.041 -23.723 1.00 88.38 242 GLY A N 1
ATOM 1883 C C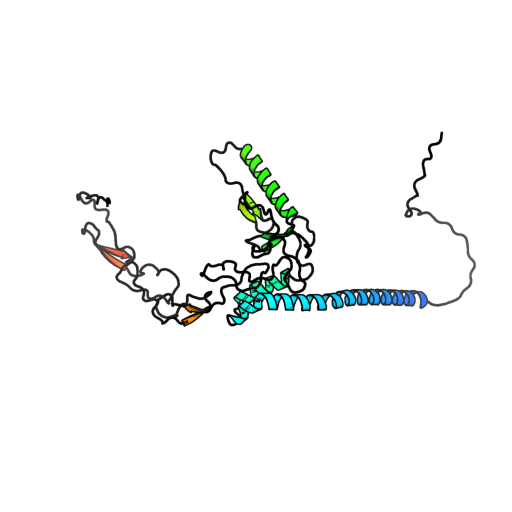A . GLY A 1 242 ? 15.141 -10.367 -24.231 1.00 88.38 242 GLY A CA 1
ATOM 1884 C C . GLY A 1 242 ? 16.304 -11.238 -24.735 1.00 88.38 242 GLY A C 1
ATOM 1885 O O . GLY A 1 242 ? 16.088 -12.412 -25.013 1.00 88.38 242 GLY A O 1
ATOM 1886 N N . ALA A 1 243 ? 17.535 -10.714 -24.799 1.00 87.00 243 ALA A N 1
ATOM 1887 C CA . ALA A 1 243 ? 18.690 -11.417 -25.368 1.00 87.00 243 ALA A CA 1
ATOM 1888 C C . ALA A 1 243 ? 19.219 -12.578 -24.505 1.00 87.00 243 ALA A C 1
ATOM 1890 O O . ALA A 1 243 ? 19.965 -13.428 -24.988 1.00 87.00 243 ALA A O 1
ATOM 1891 N N . LYS A 1 244 ? 18.883 -12.605 -23.210 1.00 89.06 244 LYS A N 1
ATOM 1892 C CA . LYS A 1 244 ? 19.258 -13.688 -22.291 1.00 89.06 244 LYS A CA 1
ATOM 1893 C C . LYS A 1 244 ? 18.049 -14.577 -21.993 1.00 89.06 244 LYS A C 1
ATOM 1895 O O . LYS A 1 244 ? 16.935 -14.050 -21.901 1.00 89.06 244 LYS A O 1
ATOM 1900 N N . PRO A 1 245 ? 18.256 -15.895 -21.804 1.00 88.88 245 PRO A N 1
ATOM 1901 C CA . PRO A 1 245 ? 17.171 -16.803 -21.464 1.00 88.88 245 PRO A CA 1
ATOM 1902 C C . PRO A 1 245 ? 16.503 -16.388 -20.143 1.00 88.88 245 PRO A C 1
ATOM 1904 O O . PRO A 1 245 ? 17.163 -15.801 -19.275 1.00 88.88 245 PRO A O 1
ATOM 1907 N N . PRO A 1 246 ? 15.203 -16.682 -19.965 1.00 90.12 246 PRO A N 1
ATOM 1908 C CA . PRO A 1 246 ? 14.522 -16.419 -18.708 1.00 90.12 246 PRO A CA 1
ATOM 1909 C C . PRO A 1 246 ? 15.191 -17.169 -17.554 1.00 90.12 246 PRO A C 1
ATOM 1911 O O . PRO A 1 246 ? 15.554 -18.336 -17.699 1.00 90.12 246 PRO A O 1
ATOM 1914 N N . ARG A 1 247 ? 15.301 -16.523 -16.393 1.00 90.00 247 ARG A N 1
ATOM 1915 C CA . ARG A 1 247 ? 15.831 -17.138 -15.165 1.00 90.00 247 ARG A CA 1
ATOM 1916 C C . ARG A 1 247 ? 14.776 -17.132 -14.067 1.00 90.00 247 ARG A C 1
ATOM 1918 O O . ARG A 1 247 ? 13.905 -16.264 -14.057 1.00 90.00 247 ARG A O 1
ATOM 1925 N N . LEU A 1 248 ? 14.853 -18.083 -13.143 1.00 89.88 248 LEU A N 1
ATOM 1926 C CA . LEU A 1 248 ? 13.955 -18.126 -11.991 1.00 89.88 248 LEU A CA 1
ATOM 1927 C C . LEU A 1 248 ? 14.277 -16.965 -11.046 1.00 89.88 248 LEU A C 1
ATOM 1929 O O . LEU A 1 248 ? 15.380 -16.893 -10.507 1.00 89.88 248 LEU A O 1
ATOM 1933 N N . GLN A 1 249 ? 13.324 -16.054 -10.857 1.00 88.44 249 GLN A N 1
ATOM 1934 C CA . GLN A 1 249 ? 13.403 -14.979 -9.863 1.00 88.44 249 GLN A CA 1
ATOM 1935 C C . GLN A 1 249 ? 12.064 -14.801 -9.159 1.00 88.44 249 GLN A C 1
ATOM 1937 O O . GLN A 1 249 ? 11.031 -15.259 -9.640 1.00 88.44 249 GLN A O 1
ATOM 1942 N N . ARG A 1 250 ? 12.065 -14.083 -8.036 1.00 88.00 250 ARG A N 1
ATOM 1943 C CA . ARG A 1 250 ? 10.820 -13.642 -7.406 1.00 88.00 250 ARG A CA 1
ATOM 1944 C C . ARG A 1 250 ? 10.031 -12.759 -8.368 1.00 88.00 250 ARG A C 1
ATOM 1946 O O . ARG A 1 250 ? 10.592 -11.937 -9.085 1.00 88.00 250 ARG A O 1
ATOM 1953 N N . CYS A 1 251 ? 8.714 -12.886 -8.337 1.00 90.81 251 CYS A N 1
ATOM 1954 C CA . CYS A 1 251 ? 7.796 -12.117 -9.165 1.00 90.81 251 CYS A CA 1
ATOM 1955 C C . CYS A 1 251 ? 7.914 -10.606 -8.911 1.00 90.81 251 CYS A C 1
ATOM 1957 O O . CYS A 1 251 ? 7.750 -9.810 -9.836 1.00 90.81 251 CYS A O 1
ATOM 1959 N N . SER A 1 252 ? 8.272 -10.206 -7.683 1.00 88.50 252 SER A N 1
ATOM 1960 C CA . SER A 1 252 ? 8.615 -8.819 -7.343 1.00 88.50 252 SER A CA 1
ATOM 1961 C C . SER A 1 252 ? 9.759 -8.239 -8.174 1.00 88.50 252 SER A C 1
ATOM 1963 O O . SER A 1 252 ? 9.835 -7.025 -8.325 1.00 88.50 252 SER A O 1
ATOM 1965 N N . ASP A 1 253 ? 10.623 -9.101 -8.705 1.00 85.88 253 ASP A N 1
ATOM 1966 C CA . ASP A 1 253 ? 11.834 -8.767 -9.449 1.00 85.88 253 ASP A CA 1
ATOM 1967 C C . ASP A 1 253 ? 11.800 -9.464 -10.828 1.00 85.88 253 ASP A C 1
ATOM 1969 O O . ASP A 1 253 ? 12.817 -9.891 -11.369 1.00 85.88 253 ASP A O 1
ATOM 1973 N N . LYS A 1 254 ? 10.589 -9.614 -11.400 1.00 83.19 254 LYS A N 1
ATOM 1974 C CA . LYS A 1 254 ? 10.331 -10.334 -12.665 1.00 83.19 254 LYS A CA 1
ATOM 1975 C C . LYS A 1 254 ? 11.014 -9.734 -13.898 1.00 83.19 254 LYS A C 1
ATOM 1977 O O . LYS A 1 254 ? 11.041 -10.383 -14.945 1.00 83.19 254 LYS A O 1
ATOM 1982 N N . TYR A 1 255 ? 11.524 -8.513 -13.787 1.00 83.31 255 TYR A N 1
ATOM 1983 C CA . TYR A 1 255 ? 12.296 -7.858 -14.828 1.00 83.31 255 TYR A CA 1
ATOM 1984 C C . TYR A 1 255 ? 13.689 -7.524 -14.314 1.00 83.31 255 TYR A C 1
ATOM 1986 O O . TYR A 1 255 ? 13.860 -7.080 -13.179 1.00 83.31 255 TYR A O 1
ATOM 1994 N N . TRP A 1 256 ? 14.688 -7.755 -15.158 1.00 88.94 256 TRP A N 1
ATOM 1995 C CA . TRP A 1 256 ? 16.087 -7.577 -14.800 1.00 88.94 256 TRP A CA 1
ATOM 1996 C C . TRP A 1 256 ? 16.913 -7.138 -16.007 1.00 88.94 256 TRP A C 1
ATOM 1998 O O . TRP A 1 256 ? 16.566 -7.409 -17.157 1.00 88.94 256 TRP A O 1
ATOM 2008 N N . SER A 1 257 ? 18.030 -6.471 -15.729 1.00 91.56 257 SER A N 1
ATOM 2009 C CA . SER A 1 257 ? 19.034 -6.122 -16.731 1.00 91.56 257 SER A CA 1
ATOM 2010 C C . SER A 1 257 ? 20.171 -7.132 -16.715 1.00 91.56 257 SER A C 1
ATOM 2012 O O . SER A 1 257 ? 20.694 -7.463 -15.650 1.00 91.56 257 SER A O 1
ATOM 2014 N N . CYS A 1 258 ? 20.588 -7.596 -17.893 1.00 91.38 258 CYS A N 1
ATOM 2015 C CA . CYS A 1 258 ? 21.754 -8.466 -18.022 1.00 91.38 258 CYS A CA 1
ATOM 2016 C C . CYS A 1 258 ? 23.095 -7.728 -18.011 1.00 91.38 258 CYS A C 1
ATOM 2018 O O . CYS A 1 258 ? 24.129 -8.390 -18.064 1.00 91.38 258 CYS A O 1
ATOM 2020 N N . GLY A 1 259 ? 23.091 -6.392 -17.997 1.00 91.44 259 GLY A N 1
ATOM 2021 C CA . GLY A 1 259 ? 24.299 -5.565 -18.073 1.00 91.44 259 GLY A CA 1
ATOM 2022 C C . GLY A 1 259 ? 25.003 -5.547 -19.438 1.00 91.44 259 GLY A C 1
ATOM 2023 O O . GLY A 1 259 ? 25.893 -4.729 -19.636 1.00 91.44 259 GLY A O 1
ATOM 2024 N N . GLY A 1 260 ? 24.612 -6.402 -20.391 1.00 91.88 260 GLY A N 1
ATOM 2025 C CA . GLY A 1 260 ? 25.089 -6.331 -21.778 1.00 91.88 260 GLY A CA 1
ATOM 2026 C C . GLY A 1 260 ? 24.478 -5.152 -22.543 1.00 91.88 260 GLY A C 1
ATOM 2027 O O . GLY A 1 260 ? 23.591 -4.484 -22.023 1.00 91.88 260 GLY A O 1
ATOM 2028 N N . SER A 1 261 ? 24.908 -4.915 -23.784 1.00 93.50 261 SER A N 1
ATOM 2029 C CA . SER A 1 261 ? 24.285 -3.904 -24.655 1.00 93.50 261 SER A CA 1
ATOM 2030 C C . SER A 1 261 ? 22.813 -4.242 -24.939 1.00 93.50 261 SER A C 1
ATOM 2032 O O . SER A 1 261 ? 22.459 -5.413 -25.111 1.00 93.50 261 SER A O 1
ATOM 2034 N N . CYS A 1 262 ? 21.947 -3.226 -24.947 1.00 93.25 262 CYS A N 1
ATOM 2035 C CA . CYS A 1 262 ? 20.508 -3.371 -25.147 1.00 93.25 262 CYS A CA 1
ATOM 2036 C C . CYS A 1 262 ? 20.178 -3.966 -26.522 1.00 93.25 262 CYS A C 1
ATOM 2038 O O . CYS A 1 262 ? 19.355 -4.878 -26.611 1.00 93.25 262 CYS A O 1
ATOM 2040 N N . GLY A 1 263 ? 20.813 -3.467 -27.586 1.00 90.44 263 GLY A N 1
ATOM 2041 C CA . GLY A 1 263 ? 20.695 -4.010 -28.940 1.00 90.44 263 GLY A CA 1
ATOM 2042 C C . GLY A 1 263 ? 19.308 -3.887 -29.584 1.00 90.44 263 GLY A C 1
ATOM 2043 O O . GLY A 1 263 ? 19.102 -4.425 -30.668 1.00 90.44 263 GLY A O 1
ATOM 2044 N N . LYS A 1 264 ? 18.343 -3.196 -28.957 1.00 90.75 264 LYS A N 1
ATOM 2045 C CA . LYS A 1 264 ? 17.022 -2.918 -29.550 1.00 90.75 264 LYS A CA 1
ATOM 2046 C C . LYS A 1 264 ? 17.150 -1.930 -30.711 1.00 90.75 264 LYS A C 1
ATOM 2048 O O . LYS A 1 264 ? 17.942 -0.993 -30.631 1.00 90.75 264 LYS A O 1
ATOM 2053 N N . LEU A 1 265 ? 16.363 -2.115 -31.771 1.00 91.12 265 LEU A N 1
ATOM 2054 C CA . LEU A 1 265 ? 16.291 -1.161 -32.881 1.00 91.12 265 LEU A CA 1
ATOM 2055 C C . LEU A 1 265 ? 15.651 0.150 -32.390 1.00 91.12 265 LEU A C 1
ATOM 2057 O O . LEU A 1 265 ? 14.583 0.126 -31.784 1.00 91.12 265 LEU A O 1
ATOM 2061 N N . LEU A 1 266 ? 16.321 1.279 -32.621 1.00 90.94 266 LEU A N 1
ATOM 2062 C CA . LEU A 1 266 ? 15.844 2.610 -32.237 1.00 90.94 266 LEU A CA 1
ATOM 2063 C C . LEU A 1 266 ? 14.740 3.092 -33.188 1.00 90.94 266 LEU A C 1
ATOM 2065 O O . LEU A 1 266 ? 14.688 2.662 -34.337 1.00 90.94 266 LEU A O 1
ATOM 2069 N N . GLU A 1 267 ? 13.948 4.080 -32.762 1.00 87.25 267 GLU A N 1
ATOM 2070 C CA . GLU A 1 267 ? 12.845 4.677 -33.548 1.00 87.25 267 GLU A CA 1
ATOM 2071 C C . GLU A 1 267 ? 13.257 5.195 -34.937 1.00 87.25 267 GLU A C 1
ATOM 2073 O O . GLU A 1 267 ? 12.435 5.315 -35.836 1.00 87.25 267 GLU A O 1
ATOM 2078 N N . CYS A 1 268 ? 14.544 5.493 -35.143 1.00 87.00 268 CYS A N 1
ATOM 2079 C CA . CYS A 1 268 ? 15.071 5.867 -36.457 1.00 87.00 268 CYS A CA 1
ATOM 2080 C C . CYS A 1 268 ? 15.147 4.702 -37.468 1.00 87.00 268 CYS A C 1
ATOM 2082 O O . CYS A 1 268 ? 15.588 4.924 -38.596 1.00 87.00 268 CYS A O 1
ATOM 2084 N N . GLU A 1 269 ? 14.826 3.473 -37.041 1.00 87.56 269 GLU A N 1
ATOM 2085 C CA . GLU A 1 269 ? 14.807 2.206 -37.799 1.00 87.56 269 GLU A CA 1
ATOM 2086 C C . GLU A 1 269 ? 16.134 1.804 -38.470 1.00 87.56 269 GLU A C 1
ATOM 2088 O O . GLU A 1 269 ? 16.203 0.832 -39.217 1.00 87.56 269 GLU A O 1
ATOM 2093 N N . LYS A 1 270 ? 17.221 2.535 -38.200 1.00 87.88 270 LYS A N 1
ATOM 2094 C CA . LYS A 1 270 ? 18.540 2.336 -38.831 1.00 87.88 270 LYS A CA 1
ATOM 2095 C C . LYS A 1 270 ? 19.645 1.968 -37.853 1.00 87.88 270 LYS A C 1
ATOM 2097 O O . LYS A 1 270 ? 20.686 1.466 -38.264 1.00 87.88 270 LYS A O 1
ATOM 2102 N N . HIS A 1 271 ? 19.455 2.271 -36.576 1.00 90.38 271 HIS A N 1
ATOM 2103 C CA . HIS A 1 271 ? 20.482 2.128 -35.553 1.00 90.38 271 HIS A CA 1
ATOM 2104 C C . HIS A 1 271 ? 19.948 1.343 -34.368 1.00 90.38 271 HIS A C 1
ATOM 2106 O O . HIS A 1 271 ? 18.763 1.422 -34.051 1.00 90.38 271 HIS A O 1
ATOM 2112 N N . TYR A 1 272 ? 20.846 0.624 -33.709 1.00 92.62 272 TYR A N 1
ATOM 2113 C CA . TYR A 1 272 ? 20.554 -0.148 -32.513 1.00 92.62 272 TYR A CA 1
ATOM 2114 C C . TYR A 1 272 ? 20.987 0.622 -31.264 1.00 92.62 272 TYR A C 1
ATOM 2116 O O . TYR A 1 272 ? 21.845 1.503 -31.327 1.00 92.62 272 TYR A O 1
ATOM 2124 N N . CYS A 1 273 ? 20.345 0.320 -30.142 1.00 92.81 273 CYS A N 1
ATOM 2125 C CA . CYS A 1 273 ? 20.660 0.893 -28.846 1.00 92.81 273 CYS A CA 1
ATOM 2126 C C . CYS A 1 273 ? 21.966 0.299 -28.307 1.00 92.81 273 CYS A C 1
ATOM 2128 O O . CYS A 1 273 ? 22.022 -0.897 -28.017 1.00 92.81 273 CYS A O 1
ATOM 2130 N N . ASP A 1 274 ? 22.977 1.148 -28.130 1.00 92.75 274 ASP A N 1
ATOM 2131 C CA . ASP A 1 274 ? 24.281 0.756 -27.588 1.00 92.75 274 ASP A CA 1
ATOM 2132 C C . ASP A 1 274 ? 24.351 0.871 -26.051 1.00 92.75 274 ASP A C 1
ATOM 2134 O O . ASP A 1 274 ? 25.298 0.367 -25.445 1.00 92.75 274 ASP A O 1
ATOM 2138 N N . ASP A 1 275 ? 23.344 1.482 -25.407 1.00 93.25 275 ASP A N 1
ATOM 2139 C CA . ASP A 1 275 ? 23.279 1.613 -23.946 1.00 93.25 275 ASP A CA 1
ATOM 2140 C C . ASP A 1 275 ? 23.241 0.225 -23.266 1.00 93.25 275 ASP A C 1
ATOM 2142 O O . ASP A 1 275 ? 22.728 -0.745 -23.845 1.00 93.25 275 ASP A O 1
ATOM 2146 N N . PRO A 1 276 ? 23.731 0.104 -22.014 1.00 94.12 276 PRO A N 1
ATOM 2147 C CA . PRO A 1 276 ? 23.528 -1.099 -21.218 1.00 94.12 276 PRO A CA 1
ATOM 2148 C C . PRO A 1 276 ? 22.044 -1.452 -21.137 1.00 94.12 276 PRO A C 1
ATOM 2150 O O . PRO A 1 276 ? 21.183 -0.574 -21.137 1.00 94.12 276 PRO A O 1
ATOM 2153 N N . CYS A 1 277 ? 21.743 -2.745 -21.040 1.00 94.00 277 CYS A N 1
ATOM 2154 C CA . CYS A 1 277 ? 20.387 -3.250 -20.923 1.00 94.00 277 CYS A CA 1
ATOM 2155 C C . CYS A 1 277 ? 19.651 -2.467 -19.830 1.00 94.00 277 CYS A C 1
ATOM 2157 O O . CYS A 1 277 ? 20.083 -2.414 -18.678 1.00 94.00 277 CYS A O 1
ATOM 2159 N N . HIS A 1 278 ? 18.539 -1.854 -20.199 1.00 92.75 278 HIS A N 1
ATOM 2160 C CA . HIS A 1 278 ? 17.831 -0.902 -19.359 1.00 92.75 278 HIS A CA 1
ATOM 2161 C C . HIS A 1 278 ? 16.337 -1.208 -19.387 1.00 92.75 278 HIS A C 1
ATOM 2163 O O . HIS A 1 278 ? 15.849 -1.882 -20.296 1.00 92.75 278 HIS A O 1
ATOM 2169 N N . ASP A 1 279 ? 15.632 -0.720 -18.374 1.00 91.94 279 ASP A N 1
ATOM 2170 C CA . ASP A 1 279 ? 14.174 -0.731 -18.351 1.00 91.94 279 ASP A CA 1
ATOM 2171 C C . ASP A 1 279 ? 13.612 0.356 -19.284 1.00 91.94 279 ASP A C 1
ATOM 2173 O O . ASP A 1 279 ? 14.281 1.359 -19.551 1.00 91.94 279 ASP A O 1
ATOM 2177 N N . GLY A 1 280 ? 12.393 0.151 -19.776 1.00 88.75 280 GLY A N 1
ATOM 2178 C CA . GLY A 1 280 ? 11.678 1.092 -20.637 1.00 88.75 280 GLY A CA 1
ATOM 2179 C C . GLY A 1 280 ? 12.202 1.208 -22.073 1.00 88.75 280 GLY A C 1
ATOM 2180 O O . GLY A 1 280 ? 12.916 0.337 -22.592 1.00 88.75 280 GLY A O 1
ATOM 2181 N N . ASP A 1 281 ? 11.791 2.298 -22.719 1.00 90.44 281 ASP A N 1
ATOM 2182 C CA . ASP A 1 281 ? 12.128 2.618 -24.104 1.00 90.44 281 ASP A CA 1
ATOM 2183 C C . ASP A 1 281 ? 13.565 3.126 -24.240 1.00 90.44 281 ASP A C 1
ATOM 2185 O O . ASP A 1 281 ? 14.146 3.712 -23.322 1.00 90.44 281 ASP A O 1
ATOM 2189 N N . CYS A 1 282 ? 14.172 2.860 -25.396 1.00 91.31 282 CYS A N 1
ATOM 2190 C CA . CYS A 1 282 ? 15.522 3.329 -25.680 1.00 91.31 282 CYS A CA 1
ATOM 2191 C C . CYS A 1 282 ? 15.533 4.842 -25.894 1.00 91.31 282 CYS A C 1
ATOM 2193 O O . CYS A 1 282 ? 14.597 5.413 -26.450 1.00 91.31 282 CYS A O 1
ATOM 2195 N N . LYS A 1 283 ? 16.633 5.494 -25.502 1.00 91.12 283 LYS A N 1
ATOM 2196 C CA . LYS A 1 283 ? 16.830 6.918 -25.792 1.00 91.12 283 LYS A CA 1
ATOM 2197 C C . LYS A 1 283 ? 16.809 7.171 -27.308 1.00 91.12 283 LYS A C 1
ATOM 2199 O O . LYS A 1 283 ? 17.200 6.287 -28.078 1.00 91.12 283 LYS A O 1
ATOM 2204 N N . PRO A 1 284 ? 16.433 8.388 -27.744 1.00 90.94 284 PRO A N 1
ATOM 2205 C CA . PRO A 1 284 ? 16.481 8.757 -29.151 1.00 90.94 284 PRO A CA 1
ATOM 2206 C C . PRO A 1 284 ? 17.870 8.538 -29.755 1.00 90.94 284 PRO A C 1
ATOM 2208 O O . PRO A 1 284 ? 18.888 8.657 -29.071 1.00 90.94 284 PRO A O 1
ATOM 2211 N N . CYS A 1 285 ? 17.912 8.252 -31.057 1.00 92.06 285 CYS A N 1
ATOM 2212 C CA . CYS A 1 285 ? 19.170 8.006 -31.752 1.00 92.06 285 CYS A CA 1
ATOM 2213 C C . CYS A 1 285 ? 20.143 9.190 -31.592 1.00 92.06 285 CYS A C 1
ATOM 2215 O O . CYS A 1 285 ? 19.816 10.290 -32.042 1.00 92.06 285 CYS A O 1
ATOM 2217 N N . PRO A 1 286 ? 21.352 8.978 -31.029 1.00 90.12 286 PRO A N 1
ATOM 2218 C CA . PRO A 1 286 ? 22.318 10.056 -30.805 1.00 90.12 286 PRO A CA 1
ATOM 2219 C C . PRO A 1 286 ? 23.039 10.484 -32.092 1.00 90.12 286 PRO A C 1
ATOM 2221 O O . PRO A 1 286 ? 23.807 11.445 -32.096 1.00 90.12 286 PRO A O 1
ATOM 2224 N N . LYS A 1 287 ? 22.839 9.754 -33.196 1.00 90.00 287 LYS A N 1
ATOM 2225 C CA . LYS A 1 287 ? 23.507 10.018 -34.471 1.00 90.00 287 LYS A CA 1
ATOM 2226 C C . LYS A 1 287 ? 22.773 11.104 -35.250 1.00 90.00 287 LYS A C 1
ATOM 2228 O O . LYS A 1 287 ? 21.554 11.244 -35.177 1.00 90.00 287 LYS A O 1
ATOM 2233 N N . LYS A 1 288 ? 23.523 11.821 -36.084 1.00 90.44 288 LYS A N 1
ATOM 2234 C CA . LYS A 1 288 ? 22.982 12.746 -37.083 1.00 90.44 288 LYS A CA 1
ATOM 2235 C C . LYS A 1 288 ? 23.078 12.120 -38.469 1.00 90.44 288 LYS A C 1
ATOM 2237 O O . LYS A 1 288 ? 24.004 11.365 -38.751 1.00 90.44 288 LYS A O 1
ATOM 2242 N N . SER A 1 289 ? 22.113 12.411 -39.331 1.00 86.94 289 SER A N 1
ATOM 2243 C CA . SER A 1 289 ? 22.069 11.899 -40.704 1.00 86.94 289 SER A CA 1
ATOM 2244 C C . SER A 1 289 ? 21.658 12.998 -41.677 1.00 86.94 289 SER A C 1
ATOM 2246 O O . SER A 1 289 ? 20.912 13.909 -41.315 1.00 86.94 289 SER A O 1
ATOM 2248 N N . ILE A 1 290 ? 22.153 12.929 -42.914 1.00 87.25 290 ILE A N 1
ATOM 2249 C CA . ILE A 1 290 ? 21.716 13.837 -43.978 1.00 87.25 290 ILE A CA 1
ATOM 2250 C C . ILE A 1 290 ? 20.315 13.409 -44.408 1.00 87.25 290 ILE A C 1
ATOM 2252 O O . ILE A 1 290 ? 20.124 12.322 -44.955 1.00 87.25 290 ILE A O 1
ATOM 2256 N N . GLN A 1 291 ? 19.332 14.269 -44.169 1.00 85.56 291 GLN A N 1
ATOM 2257 C CA . GLN A 1 291 ? 17.933 13.998 -44.482 1.00 85.56 291 GLN A CA 1
ATOM 2258 C C . GLN A 1 291 ? 17.452 14.938 -45.582 1.00 85.56 291 GLN A C 1
ATOM 2260 O O . GLN A 1 291 ? 17.667 16.151 -45.521 1.00 85.56 291 GLN A O 1
ATOM 2265 N N . LYS A 1 292 ? 16.760 14.385 -46.583 1.00 86.69 292 LYS A N 1
ATOM 2266 C CA . LYS A 1 292 ? 16.102 15.163 -47.641 1.00 86.69 292 LYS A CA 1
ATOM 2267 C C . LYS A 1 292 ? 14.763 15.681 -47.123 1.00 86.69 292 LYS A C 1
ATOM 2269 O O . LYS A 1 292 ? 14.012 14.930 -46.516 1.00 86.69 292 LYS A O 1
ATOM 2274 N N . CYS A 1 293 ? 14.472 16.949 -47.389 1.00 85.62 293 CYS A N 1
ATOM 2275 C CA . CYS A 1 293 ? 13.165 17.538 -47.119 1.00 85.62 293 CYS A CA 1
ATOM 2276 C C . CYS A 1 293 ? 12.068 16.735 -47.833 1.00 85.62 293 CYS A C 1
ATOM 2278 O O . CYS A 1 293 ? 12.306 16.217 -48.928 1.00 85.62 293 CYS A O 1
ATOM 2280 N N . MET A 1 294 ? 10.850 16.713 -47.286 1.00 82.94 294 MET A N 1
ATOM 2281 C CA . MET A 1 294 ? 9.675 16.124 -47.951 1.00 82.94 294 MET A CA 1
ATOM 2282 C C . MET A 1 294 ? 9.465 16.658 -49.384 1.00 82.94 294 MET A C 1
ATOM 2284 O O . MET A 1 294 ? 9.073 15.910 -50.279 1.00 82.94 294 MET A O 1
ATOM 2288 N N . CYS A 1 295 ? 9.800 17.928 -49.656 1.00 83.50 295 CYS A N 1
ATOM 2289 C CA . CYS A 1 295 ? 9.731 18.511 -51.005 1.00 83.50 295 CYS A CA 1
ATOM 2290 C C . CYS A 1 295 ? 10.917 18.128 -51.918 1.00 83.50 295 CYS A C 1
ATOM 2292 O O . CYS A 1 295 ? 10.997 18.587 -53.059 1.00 83.50 295 CYS A O 1
ATOM 2294 N N . LYS A 1 296 ? 11.867 17.331 -51.409 1.00 84.75 296 LYS A N 1
ATOM 2295 C CA . LYS A 1 296 ? 13.110 16.851 -52.043 1.00 84.75 296 LYS A CA 1
ATOM 2296 C C . LYS A 1 296 ? 14.085 17.942 -52.514 1.00 84.75 296 LYS A C 1
ATOM 2298 O O . LYS A 1 296 ? 15.135 17.614 -53.053 1.00 84.75 296 LYS A O 1
ATOM 2303 N N . SER A 1 297 ? 13.783 19.223 -52.282 1.00 82.19 297 SER A N 1
ATOM 2304 C CA . SER A 1 297 ? 14.577 20.354 -52.796 1.00 82.19 297 SER A CA 1
ATOM 2305 C C . SER A 1 297 ? 15.816 20.695 -51.962 1.00 82.19 297 SER A C 1
ATOM 2307 O O . SER A 1 297 ? 16.701 21.384 -52.454 1.00 82.19 297 SER A O 1
ATOM 2309 N N . LYS A 1 298 ? 15.867 20.287 -50.691 1.00 85.44 298 LYS A N 1
ATOM 2310 C CA . LYS A 1 298 ? 16.989 20.557 -49.778 1.00 85.44 298 LYS A CA 1
ATOM 2311 C C . LYS A 1 298 ? 17.339 19.287 -49.012 1.00 85.44 298 LYS A C 1
ATOM 2313 O O . LYS A 1 298 ? 16.442 18.514 -48.674 1.00 85.44 298 LYS A O 1
ATOM 2318 N N . ALA A 1 299 ? 18.618 19.099 -48.716 1.00 88.62 299 ALA A N 1
ATOM 2319 C CA . ALA A 1 299 ? 19.110 18.071 -47.809 1.00 88.62 299 ALA A CA 1
ATOM 2320 C C . ALA A 1 299 ? 19.991 18.740 -46.754 1.00 88.62 299 ALA A C 1
ATOM 2322 O O . ALA A 1 299 ? 20.790 19.608 -47.098 1.00 88.62 299 ALA A O 1
ATOM 2323 N N . THR A 1 300 ? 19.820 18.381 -45.485 1.00 87.38 300 THR A N 1
ATOM 2324 C CA . THR A 1 300 ? 20.613 18.956 -44.391 1.00 87.38 300 THR A CA 1
ATOM 2325 C C . THR A 1 300 ? 20.912 17.910 -43.324 1.00 87.38 300 THR A C 1
ATOM 2327 O O . THR A 1 300 ? 20.208 16.900 -43.229 1.00 87.38 300 THR A O 1
ATOM 2330 N N . LEU A 1 301 ? 21.976 18.130 -42.552 1.00 89.69 301 LEU A N 1
ATOM 2331 C CA . LEU A 1 301 ? 22.353 17.276 -41.431 1.00 89.69 301 LEU A CA 1
ATOM 2332 C C . LEU A 1 301 ? 21.391 17.531 -40.266 1.00 89.69 301 LEU A C 1
ATOM 2334 O O . LEU A 1 301 ? 21.320 18.643 -39.748 1.00 89.69 301 LEU A O 1
ATOM 2338 N N . ARG A 1 302 ? 20.646 16.503 -39.861 1.00 88.81 302 ARG A N 1
ATOM 2339 C CA . ARG A 1 302 ? 19.666 16.572 -38.768 1.00 88.81 302 ARG A CA 1
ATOM 2340 C C . ARG A 1 302 ? 19.808 15.380 -37.838 1.00 88.81 302 ARG A C 1
ATOM 2342 O O . ARG A 1 302 ? 20.453 14.389 -38.186 1.00 88.81 302 ARG A O 1
ATOM 2349 N N . ASP A 1 303 ? 19.179 15.471 -36.675 1.00 89.12 303 ASP A N 1
ATOM 2350 C CA . ASP A 1 303 ? 19.097 14.359 -35.737 1.00 89.12 303 ASP A CA 1
ATOM 2351 C C . ASP A 1 303 ? 18.374 13.174 -36.379 1.00 89.12 303 ASP A C 1
ATOM 2353 O O . ASP A 1 303 ? 17.311 13.303 -36.995 1.00 89.12 303 ASP A O 1
ATOM 2357 N N . CYS A 1 304 ? 18.984 11.995 -36.272 1.00 88.75 304 CYS A N 1
ATOM 2358 C CA . CYS A 1 304 ? 18.444 10.782 -36.872 1.00 88.75 304 CYS A CA 1
ATOM 2359 C C . CYS A 1 304 ? 17.105 10.381 -36.230 1.00 88.75 304 CYS A C 1
ATOM 2361 O O . CYS A 1 304 ? 16.272 9.778 -36.899 1.00 88.75 304 CYS A O 1
ATOM 2363 N N . SER A 1 305 ? 16.874 10.790 -34.978 1.00 85.88 305 SER A N 1
ATOM 2364 C CA . SER A 1 305 ? 15.606 10.654 -34.251 1.00 85.88 305 SER A CA 1
ATOM 2365 C C . SER A 1 305 ? 14.441 11.461 -34.837 1.00 85.88 305 SER A C 1
ATOM 2367 O O . SER A 1 305 ? 13.304 11.250 -34.440 1.00 85.88 305 SER A O 1
ATOM 2369 N N . SER A 1 306 ? 14.683 12.383 -35.774 1.00 84.56 306 SER A N 1
ATOM 2370 C CA . SER A 1 306 ? 13.636 13.189 -36.421 1.00 84.56 306 SER A CA 1
ATOM 2371 C C . SER A 1 306 ? 13.679 13.026 -37.944 1.00 84.56 306 SER A C 1
ATOM 2373 O O . SER A 1 306 ? 14.100 13.949 -38.637 1.00 84.56 306 SER A O 1
ATOM 2375 N N . PRO A 1 307 ? 13.280 11.862 -38.496 1.00 73.88 307 PRO A N 1
ATOM 2376 C CA . PRO A 1 307 ? 13.443 11.543 -39.919 1.00 73.88 307 PRO A CA 1
ATOM 2377 C C . PRO A 1 307 ? 12.564 12.374 -40.863 1.00 73.88 307 PRO A C 1
ATOM 2379 O O . PRO A 1 307 ? 12.898 12.521 -42.041 1.00 73.88 307 PRO A O 1
ATOM 2382 N N . ILE A 1 308 ? 11.452 12.917 -40.365 1.00 80.25 308 ILE A N 1
ATOM 2383 C CA . ILE A 1 308 ? 10.505 13.715 -41.144 1.00 80.25 308 ILE A CA 1
ATOM 2384 C C . ILE A 1 308 ? 10.810 15.198 -40.941 1.00 80.25 308 ILE A C 1
ATOM 2386 O O . ILE A 1 308 ? 10.742 15.703 -39.822 1.00 80.25 308 ILE A O 1
ATOM 2390 N N . TRP A 1 309 ? 11.106 15.919 -42.027 1.00 84.00 309 TRP A N 1
ATOM 2391 C CA . TRP A 1 309 ? 11.281 17.369 -41.961 1.00 84.00 309 TRP A CA 1
ATOM 2392 C C . TRP A 1 309 ? 10.881 18.089 -43.253 1.00 84.00 309 TRP A C 1
ATOM 2394 O O . TRP A 1 309 ? 11.014 17.571 -44.367 1.00 84.00 309 TRP A O 1
ATOM 2404 N N . GLN A 1 310 ? 10.405 19.320 -43.089 1.00 83.81 310 GLN A N 1
ATOM 2405 C CA . GLN A 1 310 ? 10.007 20.219 -44.167 1.00 83.81 310 GLN A CA 1
ATOM 2406 C C . GLN A 1 310 ? 10.869 21.484 -44.119 1.00 83.81 310 GLN A C 1
ATOM 2408 O O . GLN A 1 310 ? 11.238 21.945 -43.043 1.00 83.81 310 GLN A O 1
ATOM 2413 N N . CYS A 1 311 ? 11.228 22.019 -45.285 1.00 81.19 311 CYS A N 1
ATOM 2414 C CA . CYS A 1 311 ? 11.950 23.282 -45.401 1.00 81.19 311 CYS A CA 1
ATOM 2415 C C . CYS A 1 311 ? 10.976 24.417 -45.720 1.00 81.19 311 CYS A C 1
ATOM 2417 O O . CYS A 1 311 ? 9.915 24.168 -46.285 1.00 81.19 311 CYS A O 1
ATOM 2419 N N . ASP A 1 312 ? 11.386 25.661 -45.479 1.00 82.00 312 ASP A N 1
ATOM 2420 C CA . ASP A 1 312 ? 10.539 26.858 -45.663 1.00 82.00 312 ASP A CA 1
ATOM 2421 C C . ASP A 1 312 ? 10.210 27.179 -47.133 1.00 82.00 312 ASP A C 1
ATOM 2423 O O . ASP A 1 312 ? 9.598 28.196 -47.453 1.00 82.00 312 ASP A O 1
ATOM 2427 N N . LYS A 1 313 ? 10.642 26.327 -48.070 1.00 74.75 313 LYS A N 1
ATOM 2428 C CA . LYS A 1 313 ? 10.335 26.493 -49.487 1.00 74.75 313 LYS A CA 1
ATOM 2429 C C . LYS A 1 313 ? 8.876 26.108 -49.711 1.00 74.75 313 LYS A C 1
ATOM 2431 O O . LYS A 1 313 ? 8.560 24.920 -49.794 1.00 74.75 313 LYS A O 1
ATOM 2436 N N . VAL A 1 314 ? 8.021 27.114 -49.883 1.00 73.62 314 VAL A N 1
ATOM 2437 C CA . VAL A 1 314 ? 6.649 26.938 -50.371 1.00 73.62 314 VAL A CA 1
ATOM 2438 C C . VAL A 1 314 ? 6.715 26.161 -51.687 1.00 73.62 314 VAL A C 1
ATOM 2440 O O . VAL A 1 314 ? 7.304 26.613 -52.669 1.00 73.62 314 VAL A O 1
ATOM 2443 N N . CYS A 1 315 ? 6.180 24.943 -51.693 1.00 64.31 315 CYS A N 1
ATOM 2444 C CA . CYS A 1 315 ? 6.084 24.128 -52.895 1.00 64.31 315 CYS A CA 1
ATOM 2445 C C . CYS A 1 315 ? 4.641 24.189 -53.397 1.00 64.31 315 CYS A C 1
ATOM 2447 O O . CYS A 1 315 ? 3.717 23.930 -52.636 1.00 64.31 315 CYS A O 1
ATOM 2449 N N . GLY A 1 316 ? 4.432 24.541 -54.668 1.00 61.72 316 GLY A N 1
ATOM 2450 C CA . GLY A 1 316 ? 3.099 24.646 -55.284 1.00 61.72 316 GLY A CA 1
ATOM 2451 C C . GLY A 1 316 ? 2.406 23.297 -55.522 1.00 61.72 316 GLY A C 1
ATOM 2452 O O . GLY A 1 316 ? 1.699 23.142 -56.511 1.00 61.72 316 GLY A O 1
ATOM 2453 N N . LYS A 1 317 ? 2.662 22.289 -54.678 1.00 62.53 317 LYS A N 1
ATOM 2454 C CA . LYS A 1 317 ? 2.014 20.977 -54.749 1.00 62.53 317 LYS A CA 1
ATOM 2455 C C . LYS A 1 317 ? 0.785 20.985 -53.847 1.00 62.53 317 LYS A C 1
ATOM 2457 O O . LYS A 1 317 ? 0.901 21.233 -52.650 1.00 62.53 317 LYS A O 1
ATOM 2462 N N . PHE A 1 318 ? -0.373 20.692 -54.429 1.00 55.31 318 PHE A N 1
ATOM 2463 C CA . PHE A 1 318 ? -1.617 20.492 -53.694 1.00 55.31 318 PHE A CA 1
ATOM 2464 C C . PHE A 1 318 ? -1.467 19.316 -52.719 1.00 55.31 318 PHE A C 1
ATOM 2466 O O . PHE A 1 318 ? -1.024 18.232 -53.103 1.00 55.31 318 PHE A O 1
ATOM 2473 N N . TRP A 1 319 ? -1.822 19.538 -51.453 1.00 48.59 319 TRP A N 1
ATOM 2474 C CA . TRP A 1 319 ? -1.946 18.473 -50.464 1.00 48.59 319 TRP A CA 1
ATOM 2475 C C . TRP A 1 319 ? -3.173 17.633 -50.816 1.00 48.59 319 TRP A C 1
ATOM 2477 O O . TRP A 1 319 ? -4.300 18.111 -50.710 1.00 48.59 319 TRP A O 1
ATOM 2487 N N . ILE A 1 320 ? -2.969 16.385 -51.237 1.00 53.16 320 ILE A N 1
ATOM 2488 C CA . ILE A 1 320 ? -4.065 15.417 -51.281 1.00 53.16 320 ILE A CA 1
ATOM 2489 C C . ILE A 1 320 ? -4.306 15.007 -49.829 1.00 53.16 320 ILE A C 1
ATOM 2491 O O . ILE A 1 320 ? -3.481 14.318 -49.229 1.00 53.16 320 ILE A O 1
ATOM 2495 N N . VAL A 1 321 ? -5.402 15.490 -49.246 1.00 45.00 321 VAL A N 1
ATOM 2496 C CA . VAL A 1 321 ? -5.867 15.045 -47.932 1.00 45.00 321 VAL A CA 1
ATOM 2497 C C . VAL A 1 321 ? -6.258 13.576 -48.074 1.00 45.00 321 VAL A C 1
ATOM 2499 O O . VAL A 1 321 ? -7.242 13.246 -48.732 1.00 45.00 321 VAL A O 1
ATOM 2502 N N . GLY A 1 322 ? -5.440 12.685 -47.512 1.00 40.41 322 GLY A N 1
ATOM 2503 C CA . GLY A 1 322 ? -5.766 11.271 -47.389 1.00 40.41 322 GLY A CA 1
ATOM 2504 C C . GLY A 1 322 ? -6.972 11.123 -46.471 1.00 40.41 322 GLY A C 1
ATOM 2505 O O . GLY A 1 322 ? -6.888 11.402 -45.280 1.00 40.41 322 GLY A O 1
ATOM 2506 N N . ASN A 1 323 ? -8.096 10.730 -47.057 1.00 41.19 323 ASN A N 1
ATOM 2507 C CA . ASN A 1 323 ? -9.343 10.447 -46.370 1.00 41.19 323 ASN A CA 1
ATOM 2508 C C . ASN A 1 323 ? -9.141 9.208 -45.478 1.00 41.19 323 ASN A C 1
ATOM 2510 O O . ASN A 1 323 ? -9.060 8.092 -45.987 1.00 41.19 323 ASN A O 1
ATOM 2514 N N . THR A 1 324 ? -9.029 9.380 -44.162 1.00 45.62 324 THR A N 1
ATOM 2515 C CA . THR A 1 324 ? -9.192 8.270 -43.215 1.00 45.62 324 THR A CA 1
ATOM 2516 C C . THR A 1 324 ? -10.684 8.065 -42.982 1.00 45.62 324 THR A C 1
ATOM 2518 O O . THR A 1 324 ? -11.259 8.684 -42.093 1.00 45.62 324 THR A O 1
ATOM 2521 N N . ASN A 1 325 ? -11.300 7.224 -43.811 1.00 36.94 325 ASN A N 1
ATOM 2522 C CA . ASN A 1 325 ? -12.593 6.597 -43.546 1.00 36.94 325 ASN A CA 1
ATOM 2523 C C . ASN A 1 325 ? -12.556 5.162 -44.087 1.00 36.94 325 ASN A C 1
ATOM 2525 O O . ASN A 1 325 ? -12.777 4.953 -45.280 1.00 36.94 325 ASN A O 1
ATOM 2529 N N . ALA A 1 326 ? -12.238 4.216 -43.201 1.00 35.25 326 ALA A N 1
ATOM 2530 C CA . ALA A 1 326 ? -12.743 2.840 -43.138 1.00 35.25 326 ALA A CA 1
ATOM 2531 C C . ALA A 1 326 ? -12.177 2.179 -41.873 1.00 35.25 326 ALA A C 1
ATOM 2533 O O . ALA A 1 326 ? -10.935 2.203 -41.715 1.00 35.25 326 ALA A O 1
#

Radius of gyration: 37.64 Å; chains: 1; bounding box: 69×54×137 Å

Foldseek 3Di:
DDDDDDDDDDDDPDDDDDDDDDDDDDDDDDDDPPPVVVVVVVVVVVVVVVVVVVVVVVVVVQVVQLVLLVLQLCQQCVQLCVQAPDDPLVVVVSVVSSQVSRPQSAAAPQVRHGDDLQFQWDADPPFLHIHGLVRQLVQFVVQQVVVVVVVVVDPDPDDDFGWGADPPPGDTDGSVPNDPFRAFQLRPDTNADDDSSYRRSFNQAQSQPAAPVGQPGGARGGRGGDHGGAASHWDQAAELLNPDGTDTDGSSPSYDFPQAASQPQAPLNPDGGRDGRDPDHGDAQPDWDFAAAPVNPDTDTGGSSCRYHHDPDDDPDDDPPDDPDD

Sequence (326 aa):
MNNRHKPKKPNPWNKNTDSRQPAKTAANTSGSNVSSESKFKDAQKKLQASVQKHIKEYESSSEEEDVSTSIVIEKIIANYTSTGSPNEKLTRTELYLKDTLSPGATTCLICISKVKRDDQVWSCGSCYCFFHLMCIQRWSKDNISQKKQAQEAQIVTKQISICWACPKCREEYGADSIPKEYKCFCQKKINPTYQSLLAPHSCGEICGKDLKPPCGHKCLLLCHPGPCPPCPVTVNARCYCGAKPPRLQRCSDKYWSCGGSCGKLLECEKHYCDDPCHDGDCKPCPKKSIQKCMCKSKATLRDCSSPIWQCDKVCGKFWIVGNTNA

pLDDT: mean 80.97, std 18.62, range [32.84, 98.19]